Protein AF-0000000082829378 (afdb_homodimer)

Structure (mmCIF, N/CA/C/O backbone):
data_AF-0000000082829378-model_v1
#
loop_
_entity.id
_entity.type
_entity.pdbx_description
1 polymer 'Inner membrane protein YqjF'
#
loop_
_atom_site.group_PDB
_atom_site.id
_atom_site.type_symbol
_atom_site.label_atom_id
_atom_site.label_alt_id
_atom_site.label_comp_id
_atom_site.label_asym_id
_atom_site.label_entity_id
_atom_site.label_seq_id
_atom_site.pdbx_PDB_ins_code
_atom_site.Cartn_x
_atom_site.Cartn_y
_atom_site.Cartn_z
_atom_site.occupancy
_atom_site.B_iso_or_equiv
_atom_site.auth_seq_id
_atom_site.auth_comp_id
_atom_site.auth_asym_id
_atom_site.auth_atom_id
_atom_site.pdbx_PDB_model_num
ATOM 1 N N . MET A 1 1 ? -25.195 16.625 10.386 1 74.85 1 MET A N 1
ATOM 2 C CA . MET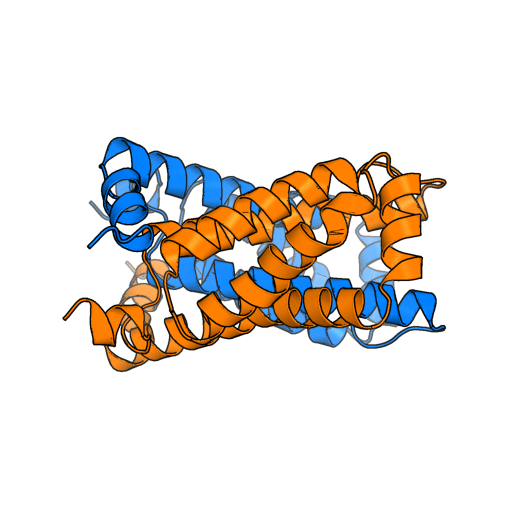 A 1 1 ? -25.472 15.288 9.868 1 74.85 1 MET A CA 1
ATOM 3 C C . MET A 1 1 ? -24.31 14.343 10.152 1 74.85 1 MET A C 1
ATOM 5 O O . MET A 1 1 ? -23.163 14.779 10.266 1 74.85 1 MET A O 1
ATOM 9 N N . PHE A 1 2 ? -24.725 13.056 10.484 1 87.07 2 PHE A N 1
ATOM 10 C CA . PHE A 1 2 ? -23.723 12.034 10.762 1 87.07 2 PHE A CA 1
ATOM 11 C C . PHE A 1 2 ? -22.789 11.854 9.572 1 87.07 2 PHE A C 1
ATOM 13 O O . PHE A 1 2 ? -23.244 11.675 8.44 1 87.07 2 PHE A O 1
ATOM 20 N N . ASN A 1 3 ? -21.462 12.124 9.822 1 93.06 3 ASN A N 1
ATOM 21 C CA . ASN A 1 3 ? -20.439 11.972 8.794 1 93.06 3 ASN A CA 1
ATOM 22 C C . ASN A 1 3 ? -19.33 11.024 9.243 1 93.06 3 ASN A C 1
ATOM 24 O O . ASN A 1 3 ? -18.461 11.406 10.029 1 93.06 3 ASN A O 1
ATOM 28 N N . PRO A 1 4 ? -19.336 9.747 8.741 1 95.36 4 PRO A N 1
ATOM 29 C CA . PRO A 1 4 ? -18.369 8.758 9.224 1 95.36 4 PRO A CA 1
ATOM 30 C C . PRO A 1 4 ? -16.921 9.181 8.981 1 95.36 4 PRO A C 1
ATOM 32 O O . PRO A 1 4 ? -16.031 8.822 9.756 1 95.36 4 PRO A O 1
ATOM 35 N N . ASN A 1 5 ? -16.732 9.898 7.978 1 96.9 5 ASN A N 1
ATOM 36 C CA . ASN A 1 5 ? -15.388 10.393 7.701 1 96.9 5 ASN A CA 1
ATOM 37 C C . ASN A 1 5 ? -14.87 11.272 8.836 1 96.9 5 ASN A C 1
ATOM 39 O O . ASN A 1 5 ? -13.699 11.183 9.21 1 96.9 5 ASN A O 1
ATOM 43 N N . VAL A 1 6 ? -15.673 12.072 9.388 1 95.83 6 VAL A N 1
ATOM 44 C CA . VAL A 1 6 ? -15.323 12.975 10.48 1 95.83 6 VAL A CA 1
ATOM 45 C C . VAL A 1 6 ? -15.139 12.178 11.769 1 95.83 6 VAL A C 1
ATOM 47 O O . VAL A 1 6 ? -14.255 12.484 12.574 1 95.83 6 VAL A O 1
ATOM 50 N N . VAL A 1 7 ? -15.976 11.18 11.992 1 97.22 7 VAL A N 1
ATOM 51 C CA . VAL A 1 7 ? -15.839 10.32 13.163 1 97.22 7 VAL A CA 1
ATOM 52 C C . VAL A 1 7 ? -14.459 9.667 13.166 1 97.22 7 VAL A C 1
ATOM 54 O O . VAL A 1 7 ? -13.75 9.705 14.175 1 97.22 7 VAL A O 1
ATOM 57 N N . VAL A 1 8 ? -14.066 9.14 12.03 1 98.33 8 VAL A N 1
ATOM 58 C CA . VAL A 1 8 ? -12.763 8.492 11.922 1 98.33 8 VAL A CA 1
ATOM 59 C C . VAL A 1 8 ? -11.655 9.521 12.138 1 98.33 8 VAL A C 1
ATOM 61 O O . VAL A 1 8 ? -10.7 9.269 12.877 1 98.33 8 VAL A O 1
ATOM 64 N N . LYS A 1 9 ? -11.786 10.633 11.551 1 97.52 9 LYS A N 1
ATOM 65 C CA . LYS A 1 9 ? -10.799 11.698 11.706 1 97.52 9 LYS A CA 1
ATOM 66 C C . LYS A 1 9 ? -10.581 12.034 13.179 1 97.52 9 LYS A C 1
ATOM 68 O O . LYS A 1 9 ? -9.442 12.08 13.649 1 97.52 9 LYS A O 1
ATOM 73 N N . ASN A 1 10 ? -11.658 12.197 13.952 1 97.69 10 ASN A N 1
ATOM 74 C CA . ASN A 1 10 ? -11.592 12.599 15.353 1 97.69 10 ASN A CA 1
ATOM 75 C C . ASN A 1 10 ? -10.902 11.54 16.209 1 97.69 10 ASN A C 1
ATOM 77 O O . ASN A 1 10 ? -10.223 11.869 17.183 1 97.69 10 ASN A O 1
ATOM 81 N N . ILE A 1 11 ? -11.037 10.341 15.797 1 98.42 11 ILE A N 1
ATOM 82 C CA . ILE A 1 11 ? -10.441 9.244 16.553 1 98.42 11 ILE A CA 1
ATOM 83 C C . ILE A 1 11 ? -8.951 9.147 16.233 1 98.42 11 ILE A C 1
ATOM 85 O O . ILE A 1 11 ? -8.118 9.081 17.141 1 98.42 11 ILE A O 1
ATOM 89 N N . VAL A 1 12 ? -8.564 9.269 14.976 1 98.42 12 VAL A N 1
ATOM 90 C CA . VAL A 1 12 ? -7.224 8.853 14.575 1 98.42 12 VAL A CA 1
ATOM 91 C C . VAL A 1 12 ? -6.255 10.024 14.715 1 98.42 12 VAL A C 1
ATOM 93 O O . VAL A 1 12 ? -5.036 9.835 14.7 1 98.42 12 VAL A O 1
ATOM 96 N N . THR A 1 13 ? -6.755 11.158 14.868 1 96.53 13 THR A N 1
ATOM 97 C CA . THR A 1 13 ? -5.853 12.301 14.946 1 96.53 13 THR A CA 1
ATOM 98 C C . THR A 1 13 ? -5.521 12.63 16.399 1 96.53 13 THR A C 1
ATOM 100 O O . THR A 1 13 ? -4.78 13.577 16.673 1 96.53 13 THR A O 1
ATOM 103 N N . GLN A 1 14 ? -6.096 11.796 17.376 1 97.61 14 GLN A N 1
ATOM 104 C CA . GLN A 1 14 ? -5.621 11.918 18.75 1 97.61 14 GLN A CA 1
ATOM 105 C C . GLN A 1 14 ? -4.141 11.561 18.854 1 97.61 14 GLN A C 1
ATOM 107 O O . GLN A 1 14 ? -3.673 10.632 18.192 1 97.61 14 GLN A O 1
ATOM 112 N N . PRO A 1 15 ? -3.294 12.3 19.606 1 93.11 15 PRO A N 1
ATOM 113 C CA . PRO A 1 15 ? -1.846 12.084 19.653 1 93.11 15 PRO A CA 1
ATOM 114 C C . PRO A 1 15 ? -1.474 10.621 19.884 1 93.11 15 PRO A C 1
ATOM 116 O O . PRO A 1 15 ? -0.654 10.066 19.149 1 93.11 15 PRO A O 1
ATOM 119 N N . GLY A 1 16 ? -1.89 9.958 20.752 1 96.87 16 GLY A N 1
ATOM 120 C CA . GLY A 1 16 ? -1.605 8.552 20.993 1 96.87 16 GLY A CA 1
ATOM 121 C C . GLY A 1 16 ? -2.031 7.652 19.849 1 96.87 16 GLY A C 1
ATOM 122 O O . GLY A 1 16 ? -1.273 6.775 19.427 1 96.87 16 GLY A O 1
ATOM 123 N N . ALA A 1 17 ? -3.152 7.93 19.314 1 98.28 17 ALA A N 1
ATOM 124 C CA . ALA A 1 17 ? -3.68 7.114 18.223 1 98.28 17 ALA A CA 1
ATOM 125 C C . ALA A 1 17 ? -2.915 7.369 16.928 1 98.28 17 ALA A C 1
ATOM 127 O O . ALA A 1 17 ? -2.559 6.429 16.214 1 98.28 17 ALA A O 1
ATOM 128 N N . ASP A 1 18 ? -2.666 8.616 16.65 1 98.23 18 ASP A N 1
ATOM 129 C CA . ASP A 1 18 ? -1.96 8.961 15.42 1 98.23 18 ASP A CA 1
ATOM 130 C C . ASP A 1 18 ? -0.555 8.364 15.407 1 98.23 18 ASP A C 1
ATOM 132 O O . ASP A 1 18 ? -0.122 7.802 14.399 1 98.23 18 ASP A O 1
ATOM 136 N N . SER A 1 19 ? 0.118 8.419 16.568 1 98.36 19 SER A N 1
ATOM 137 C CA . SER A 1 19 ? 1.469 7.877 16.674 1 98.36 19 SER A CA 1
ATOM 138 C C . SER A 1 19 ? 1.468 6.359 16.527 1 98.36 19 SER A C 1
ATOM 140 O O . SER A 1 19 ? 2.329 5.796 15.847 1 98.36 19 SER A O 1
ATOM 142 N N . PHE A 1 20 ? 0.555 5.781 17.132 1 98.64 20 PHE A N 1
ATOM 143 C CA . PHE A 1 20 ? 0.457 4.326 17.094 1 98.64 20 PHE A CA 1
ATOM 144 C C . PHE A 1 20 ? 0.101 3.844 15.693 1 98.64 20 PHE A C 1
ATOM 146 O O . PHE A 1 20 ? 0.698 2.89 15.189 1 98.64 20 PHE A O 1
ATOM 153 N N . ILE A 1 21 ? -0.872 4.486 15.046 1 98.76 21 ILE A N 1
ATOM 154 C CA . ILE A 1 21 ? -1.321 4.088 13.716 1 98.76 21 ILE A CA 1
ATOM 155 C C . ILE A 1 21 ? -0.189 4.285 12.709 1 98.76 21 ILE A C 1
ATOM 157 O O . ILE A 1 21 ? 0.034 3.437 11.843 1 98.76 21 ILE A O 1
ATOM 161 N N . SER A 1 22 ? 0.501 5.391 12.831 1 98.67 22 SER A N 1
ATOM 162 C CA . SER A 1 22 ? 1.63 5.636 11.939 1 98.67 22 SER A CA 1
ATOM 163 C C . SER A 1 22 ? 2.68 4.538 12.061 1 98.67 22 SER A C 1
ATOM 165 O O . SER A 1 22 ? 3.217 4.07 11.055 1 98.67 22 SER A O 1
ATOM 167 N N . LEU A 1 23 ? 2.964 4.074 13.268 1 98.81 23 LEU A N 1
ATOM 168 C CA . LEU A 1 23 ? 3.942 3.016 13.499 1 98.81 23 LEU A CA 1
ATOM 169 C C . LEU A 1 23 ? 3.461 1.694 12.911 1 98.81 23 LEU A C 1
ATOM 171 O O . LEU A 1 23 ? 4.214 1.009 12.214 1 98.81 23 LEU A O 1
ATOM 175 N N . VAL A 1 24 ? 2.247 1.378 13.179 1 98.89 24 VAL A N 1
ATOM 176 C CA . VAL A 1 24 ? 1.685 0.125 12.687 1 98.89 24 VAL A CA 1
ATOM 177 C C . VAL A 1 24 ? 1.692 0.119 11.16 1 98.89 24 VAL A C 1
ATOM 179 O O . VAL A 1 24 ? 2.045 -0.886 10.538 1 98.89 24 VAL A O 1
ATOM 182 N N . ALA A 1 25 ? 1.294 1.245 10.569 1 98.91 25 ALA A N 1
ATOM 183 C CA . ALA A 1 25 ? 1.268 1.36 9.113 1 98.91 25 ALA A CA 1
ATOM 184 C C . ALA A 1 25 ? 2.654 1.121 8.519 1 98.91 25 ALA A C 1
ATOM 186 O O . ALA A 1 25 ? 2.8 0.374 7.55 1 98.91 25 ALA A O 1
ATOM 187 N N . ARG A 1 26 ? 3.656 1.668 9.1 1 98.92 26 ARG A N 1
ATOM 188 C CA . ARG A 1 26 ? 5.019 1.493 8.609 1 98.92 26 ARG A CA 1
ATOM 189 C C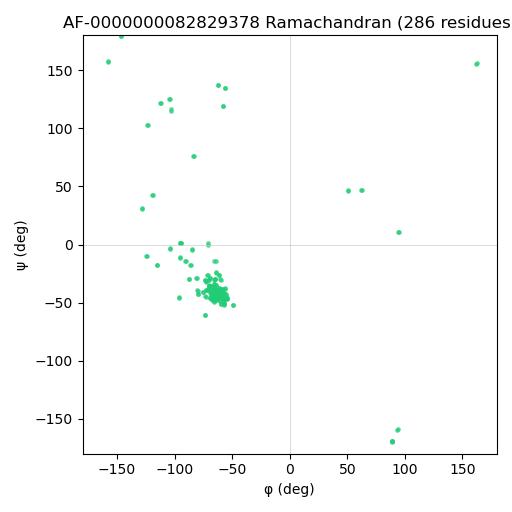 . ARG A 1 26 ? 5.473 0.045 8.756 1 98.92 26 ARG A C 1
ATOM 191 O O . ARG A 1 26 ? 6.154 -0.49 7.879 1 98.92 26 ARG A O 1
ATOM 198 N N . LEU A 1 27 ? 5.121 -0.577 9.855 1 98.92 27 LEU A N 1
ATOM 199 C CA . LEU A 1 27 ? 5.493 -1.968 10.09 1 98.92 27 LEU A CA 1
ATOM 200 C C . LEU A 1 27 ? 4.877 -2.881 9.035 1 98.92 27 LEU A C 1
ATOM 202 O O . LEU A 1 27 ? 5.542 -3.786 8.527 1 98.92 27 LEU A O 1
ATOM 206 N N . LEU A 1 28 ? 3.645 -2.622 8.771 1 98.94 28 LEU A N 1
ATOM 207 C CA . LEU A 1 28 ? 2.942 -3.428 7.779 1 98.94 28 LEU A CA 1
ATOM 208 C C . LEU A 1 28 ? 3.593 -3.291 6.406 1 98.94 28 LEU A C 1
ATOM 210 O O . LEU A 1 28 ? 3.719 -4.274 5.673 1 98.94 28 LEU A O 1
ATOM 214 N N . ILE A 1 29 ? 4.029 -2.089 6.056 1 98.96 29 ILE A N 1
ATOM 215 C CA . ILE A 1 29 ? 4.653 -1.855 4.758 1 98.96 29 ILE A CA 1
ATOM 216 C C . ILE A 1 29 ? 6.072 -2.42 4.759 1 98.96 29 ILE A C 1
ATOM 218 O O . ILE A 1 29 ? 6.492 -3.059 3.792 1 98.96 29 ILE A O 1
ATOM 222 N N . ALA A 1 30 ? 6.806 -2.248 5.817 1 98.97 30 ALA A N 1
ATOM 223 C CA . ALA A 1 30 ? 8.215 -2.626 5.875 1 98.97 30 ALA A CA 1
ATOM 224 C C . ALA A 1 30 ? 8.383 -4.138 5.75 1 98.97 30 ALA A C 1
ATOM 226 O O . ALA A 1 30 ? 9.39 -4.616 5.222 1 98.97 30 ALA A O 1
ATOM 227 N N . TYR A 1 31 ? 7.425 -4.856 6.197 1 98.93 31 TYR A N 1
ATOM 228 C CA . TYR A 1 31 ? 7.533 -6.305 6.324 1 98.93 31 TYR A CA 1
ATOM 229 C C . TYR A 1 31 ? 7.875 -6.946 4.985 1 98.93 31 TYR A C 1
ATOM 231 O O . TYR A 1 31 ? 8.82 -7.732 4.889 1 98.93 31 TYR A O 1
ATOM 239 N N . ILE A 1 32 ? 7.229 -6.57 3.973 1 98.89 32 ILE A N 1
ATOM 240 C CA . ILE A 1 32 ? 7.44 -7.234 2.691 1 98.89 32 ILE A CA 1
ATOM 241 C C . ILE A 1 32 ? 8.831 -6.898 2.159 1 98.89 32 ILE A C 1
ATOM 243 O O . ILE A 1 32 ? 9.491 -7.744 1.552 1 98.89 32 ILE A O 1
ATOM 247 N N . PHE A 1 33 ? 9.254 -5.709 2.343 1 98.95 33 PHE A N 1
ATOM 248 C CA . PHE A 1 33 ? 10.541 -5.306 1.79 1 98.95 33 PHE A CA 1
ATOM 249 C C . PHE A 1 33 ? 11.686 -5.986 2.532 1 98.95 33 PHE A C 1
ATOM 251 O O . PHE A 1 33 ? 12.677 -6.39 1.919 1 98.95 33 PHE A O 1
ATOM 258 N N . LEU A 1 34 ? 11.526 -6.118 3.847 1 98.93 34 LEU A N 1
ATOM 259 C CA . LEU A 1 34 ? 12.536 -6.824 4.628 1 98.93 34 LEU A CA 1
ATOM 260 C C . LEU A 1 34 ? 12.59 -8.298 4.242 1 98.93 34 LEU A C 1
ATOM 262 O O . LEU A 1 34 ? 13.674 -8.858 4.061 1 98.93 34 LEU A O 1
ATOM 266 N N . ALA A 1 35 ? 11.444 -8.929 4.129 1 98.75 35 ALA A N 1
ATOM 267 C CA . ALA A 1 35 ? 11.38 -10.336 3.744 1 98.75 35 ALA A CA 1
ATOM 268 C C . ALA A 1 35 ? 11.946 -10.548 2.342 1 98.75 35 ALA A C 1
ATOM 270 O O . ALA A 1 35 ? 12.709 -11.489 2.11 1 98.75 35 ALA A O 1
ATOM 271 N N . ALA A 1 36 ? 11.566 -9.68 1.417 1 98.56 36 ALA A N 1
ATOM 272 C CA . ALA A 1 36 ? 12.041 -9.785 0.04 1 98.56 36 ALA A CA 1
ATOM 273 C C . ALA A 1 36 ? 13.552 -9.582 -0.036 1 98.56 36 ALA A C 1
ATOM 275 O O . ALA A 1 36 ? 14.251 -10.327 -0.726 1 98.56 36 ALA A O 1
ATOM 276 N N . GLY A 1 37 ? 14.018 -8.536 0.631 1 98.66 37 GLY A N 1
ATOM 277 C CA . GLY A 1 37 ? 15.454 -8.31 0.654 1 98.66 37 GLY A CA 1
ATOM 278 C C . GLY A 1 37 ? 16.231 -9.472 1.243 1 98.66 37 GLY A C 1
ATOM 279 O O . GLY A 1 37 ? 17.254 -9.884 0.692 1 98.66 37 GLY A O 1
ATOM 280 N N . TRP A 1 38 ? 15.762 -10.002 2.367 1 98.59 38 TRP A N 1
ATOM 281 C CA . TRP A 1 38 ? 16.413 -11.148 2.993 1 98.59 38 TRP A CA 1
ATOM 282 C C . TRP A 1 38 ? 16.38 -12.363 2.072 1 98.59 38 TRP A C 1
ATOM 284 O O . TRP A 1 38 ? 17.368 -13.092 1.961 1 98.59 38 TRP A O 1
ATOM 294 N N . GLY A 1 39 ? 15.275 -12.622 1.424 1 98.1 39 GLY A N 1
ATOM 295 C CA . GLY A 1 39 ? 15.161 -13.713 0.469 1 98.1 39 GLY A CA 1
ATOM 296 C C . GLY A 1 39 ? 16.151 -13.608 -0.677 1 98.1 39 GLY A C 1
ATOM 297 O O . GLY A 1 39 ? 16.691 -14.619 -1.132 1 98.1 39 GLY A O 1
ATOM 298 N N . LYS A 1 40 ? 16.365 -12.398 -1.12 1 98.51 40 LYS A N 1
ATOM 299 C CA . LYS A 1 40 ? 17.302 -12.207 -2.224 1 98.51 40 LYS A CA 1
ATOM 300 C C . LYS A 1 40 ? 18.742 -12.416 -1.765 1 98.51 40 LYS A C 1
ATOM 302 O O . LYS A 1 40 ? 19.589 -12.858 -2.543 1 98.51 40 LYS A O 1
ATOM 307 N N . ILE A 1 41 ? 18.985 -12.06 -0.479 1 98.51 41 ILE A N 1
ATOM 308 C CA . ILE A 1 41 ? 20.311 -12.302 0.08 1 98.51 41 ILE A CA 1
ATOM 309 C C . ILE A 1 41 ? 20.567 -13.805 0.17 1 98.51 41 ILE A C 1
ATOM 311 O O . ILE A 1 41 ? 21.622 -14.287 -0.247 1 98.51 41 ILE A O 1
ATOM 315 N N . THR A 1 42 ? 19.608 -14.593 0.582 1 98.34 42 THR A N 1
ATOM 316 C CA . THR A 1 42 ? 19.795 -16.022 0.812 1 98.34 42 THR A CA 1
ATOM 317 C C . THR A 1 42 ? 19.585 -16.809 -0.478 1 98.34 42 THR A C 1
ATOM 319 O O . THR A 1 42 ? 19.975 -17.975 -0.571 1 98.34 42 THR A O 1
ATOM 322 N N . GLY A 1 43 ? 18.98 -16.273 -1.443 1 98.27 43 GLY A N 1
ATOM 323 C CA . GLY A 1 43 ? 18.782 -16.873 -2.753 1 98.27 43 GLY A CA 1
ATOM 324 C C . GLY A 1 43 ? 19.41 -16.072 -3.877 1 98.27 43 GLY A C 1
ATOM 325 O O . GLY A 1 43 ? 18.805 -15.899 -4.938 1 98.27 43 GLY A O 1
ATOM 326 N N . TYR A 1 44 ? 20.561 -15.622 -3.643 1 98.51 44 TYR A N 1
ATOM 327 C CA . TYR A 1 44 ? 21.222 -14.615 -4.466 1 98.51 44 TYR A CA 1
ATOM 328 C C . TYR A 1 44 ? 21.335 -15.083 -5.913 1 98.51 44 TYR A C 1
ATOM 330 O O . TYR A 1 44 ? 20.886 -14.393 -6.831 1 98.51 44 TYR A O 1
ATOM 338 N N . ALA A 1 45 ? 21.869 -16.291 -6.211 1 98.39 45 ALA A N 1
ATOM 339 C CA . ALA A 1 45 ? 22.131 -16.783 -7.561 1 98.39 45 ALA A CA 1
ATOM 340 C C . ALA A 1 45 ? 20.829 -17 -8.328 1 98.39 45 ALA A C 1
ATOM 342 O O . ALA A 1 45 ? 20.723 -16.629 -9.499 1 98.39 45 ALA A O 1
ATOM 343 N N . ALA A 1 46 ? 19.908 -17.628 -7.662 1 97.81 46 ALA A N 1
ATOM 344 C CA . ALA A 1 46 ? 18.61 -17.862 -8.289 1 97.81 46 ALA A CA 1
ATOM 345 C C . ALA A 1 46 ? 17.927 -16.544 -8.645 1 97.81 46 ALA A C 1
ATOM 347 O O . ALA A 1 46 ? 17.315 -16.422 -9.708 1 97.81 46 ALA A O 1
ATOM 348 N N . THR A 1 47 ? 18.047 -15.591 -7.732 1 97.98 47 THR A N 1
ATOM 349 C CA . THR A 1 47 ? 17.433 -14.291 -7.975 1 97.98 47 THR A CA 1
ATOM 350 C C . THR A 1 47 ? 18.106 -13.585 -9.149 1 97.98 47 THR A C 1
ATOM 352 O O . THR A 1 47 ? 17.429 -13.04 -10.023 1 97.98 47 THR A O 1
ATOM 355 N N . ALA A 1 48 ? 19.409 -13.599 -9.187 1 98.35 48 ALA A N 1
ATOM 356 C CA . ALA A 1 48 ? 20.137 -12.989 -10.296 1 98.35 48 ALA A CA 1
ATOM 357 C C . ALA A 1 48 ? 19.734 -13.616 -11.628 1 98.35 48 ALA A C 1
ATOM 359 O O . ALA A 1 48 ? 19.528 -12.909 -12.617 1 98.35 48 ALA A O 1
ATOM 360 N N . GLY A 1 49 ? 19.636 -14.926 -11.649 1 97.81 49 GLY A N 1
ATOM 361 C CA . GLY A 1 49 ? 19.197 -15.62 -12.85 1 97.81 49 GLY A CA 1
ATOM 362 C C . GLY A 1 49 ? 17.799 -15.227 -13.289 1 97.81 49 GLY A C 1
ATOM 363 O O . GLY A 1 49 ? 17.549 -15.032 -14.48 1 97.81 49 GLY A O 1
ATOM 364 N N . TYR A 1 50 ? 16.924 -15.114 -12.319 1 95.45 50 TYR A N 1
ATOM 365 C CA . TYR A 1 50 ? 15.558 -14.7 -12.619 1 95.45 50 TYR A CA 1
ATOM 366 C C . TYR A 1 50 ? 15.53 -13.291 -13.2 1 95.45 50 TYR A C 1
ATOM 368 O O . TYR A 1 50 ? 14.793 -13.02 -14.15 1 95.45 50 TYR A O 1
ATOM 376 N N . MET A 1 51 ? 16.323 -12.351 -12.622 1 97.13 51 MET A N 1
ATOM 377 C CA . MET A 1 51 ? 16.411 -10.989 -13.141 1 97.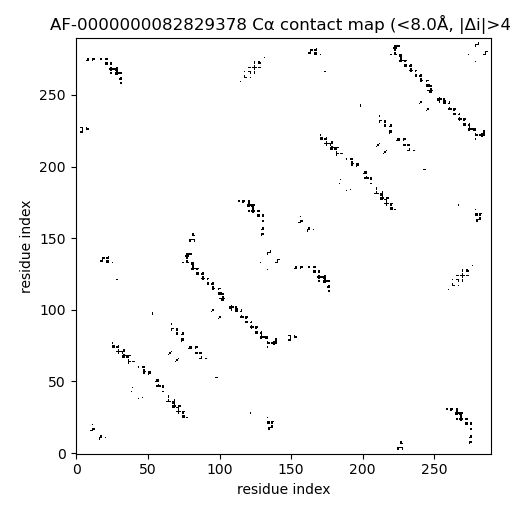13 51 MET A CA 1
ATOM 378 C C . MET A 1 51 ? 16.875 -10.989 -14.593 1 97.13 51 MET A C 1
ATOM 380 O O . MET A 1 51 ? 16.289 -10.309 -15.437 1 97.13 51 MET A O 1
ATOM 384 N N . GLU A 1 52 ? 17.805 -11.725 -14.901 1 97.79 52 GLU A N 1
ATOM 385 C CA . GLU A 1 52 ? 18.329 -11.79 -16.262 1 97.79 52 GLU A CA 1
ATOM 386 C C . GLU A 1 52 ? 17.293 -12.36 -17.226 1 97.79 52 GLU A C 1
ATOM 388 O O . GLU A 1 52 ? 17.155 -11.88 -18.353 1 97.79 52 GLU A O 1
ATOM 393 N N . ALA A 1 53 ? 16.567 -13.366 -16.786 1 94.76 53 ALA A N 1
ATOM 394 C CA . ALA A 1 53 ? 15.51 -13.954 -17.605 1 94.76 53 ALA A CA 1
ATOM 395 C C . ALA A 1 53 ? 14.433 -12.925 -17.932 1 94.76 53 ALA A C 1
ATOM 397 O O . ALA A 1 53 ? 13.749 -13.035 -18.953 1 94.76 53 ALA A O 1
ATOM 398 N N . MET A 1 54 ? 14.297 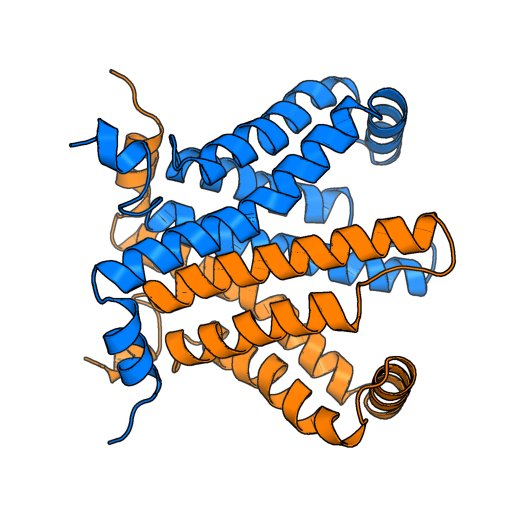-11.942 -17.066 1 93.78 54 MET A N 1
ATOM 399 C CA . MET A 1 54 ? 13.295 -10.9 -17.271 1 93.78 54 MET A CA 1
ATOM 400 C C . MET A 1 54 ? 13.905 -9.687 -17.964 1 93.78 54 MET A C 1
ATOM 402 O O . MET A 1 54 ? 13.267 -8.638 -18.064 1 93.78 54 MET A O 1
ATOM 406 N N . GLY A 1 55 ? 15.207 -9.681 -18.321 1 95.54 55 GLY A N 1
ATOM 407 C CA . GLY A 1 55 ? 15.845 -8.607 -19.067 1 95.54 55 GLY A CA 1
ATOM 408 C C . GLY A 1 55 ? 16.524 -7.584 -18.176 1 95.54 55 GLY A C 1
ATOM 409 O O . GLY A 1 55 ? 16.884 -6.497 -18.633 1 95.54 55 GLY A O 1
ATOM 410 N N . VAL A 1 56 ? 16.648 -7.889 -16.924 1 97.19 56 VAL A N 1
ATOM 411 C CA . VAL A 1 56 ? 17.323 -7.007 -15.978 1 97.19 56 VAL A CA 1
ATOM 412 C C . VAL A 1 56 ? 18.704 -7.566 -15.645 1 97.19 56 VAL A C 1
ATOM 414 O O . VAL A 1 56 ? 18.832 -8.728 -15.252 1 97.19 56 VAL A O 1
ATOM 417 N N . PRO A 1 57 ? 19.769 -6.78 -15.825 1 98.34 57 PRO A N 1
ATOM 418 C CA . PRO A 1 57 ? 21.098 -7.305 -15.502 1 98.34 57 PRO A CA 1
ATOM 419 C C . PRO A 1 57 ? 21.205 -7.793 -14.059 1 98.34 57 PRO A C 1
ATOM 421 O O . PRO A 1 57 ? 20.86 -7.06 -13.129 1 98.34 57 PRO A O 1
ATOM 424 N N . GLY A 1 58 ? 21.795 -8.966 -13.884 1 97.76 58 GLY A N 1
ATOM 425 C CA . GLY A 1 58 ? 21.966 -9.537 -12.557 1 97.76 58 GLY A CA 1
ATOM 426 C C . GLY A 1 58 ? 22.873 -8.711 -11.665 1 97.76 58 GLY A C 1
ATOM 427 O O . GLY A 1 58 ? 22.747 -8.747 -10.439 1 97.76 58 GLY A O 1
ATOM 428 N N . GLY A 1 59 ? 23.73 -7.961 -12.253 1 98.2 59 GLY A N 1
ATOM 429 C CA . GLY A 1 59 ? 24.662 -7.117 -11.523 1 98.2 59 GLY A CA 1
ATOM 430 C C . GLY A 1 59 ? 23.978 -6.026 -10.722 1 98.2 59 GLY A C 1
ATOM 431 O O . GLY A 1 59 ? 24.586 -5.428 -9.832 1 98.2 59 GLY A O 1
ATOM 432 N N . LEU A 1 60 ? 22.739 -5.728 -10.92 1 98.47 60 LEU A N 1
ATOM 433 C CA . LEU A 1 60 ? 21.987 -4.706 -10.201 1 98.47 60 LEU A CA 1
ATOM 434 C C . LEU A 1 60 ? 21.431 -5.26 -8.893 1 98.47 60 LEU A C 1
ATOM 436 O O . LEU A 1 60 ? 20.881 -4.512 -8.081 1 98.47 60 LEU A O 1
ATOM 440 N N . LEU A 1 61 ? 21.6 -6.564 -8.621 1 98.7 61 LEU A N 1
ATOM 441 C CA . LEU A 1 61 ? 20.973 -7.235 -7.487 1 98.7 61 LEU A CA 1
ATOM 442 C C . LEU A 1 61 ? 21.423 -6.612 -6.17 1 98.7 61 LEU A C 1
ATOM 444 O O . LEU A 1 61 ? 20.614 -6.427 -5.257 1 98.7 61 LEU A O 1
ATOM 448 N N . PRO A 1 62 ? 22.674 -6.222 -5.989 1 98.76 62 PRO A N 1
ATOM 449 C CA . PRO A 1 62 ? 23.045 -5.567 -4.732 1 98.76 62 PRO A CA 1
ATOM 450 C C . PRO A 1 62 ? 22.281 -4.266 -4.497 1 98.76 62 PRO A C 1
ATOM 452 O O . PRO A 1 62 ? 21.925 -3.952 -3.359 1 98.76 62 PRO A O 1
ATOM 455 N N . LEU A 1 63 ? 22.062 -3.563 -5.53 1 98.71 63 LEU A N 1
ATOM 456 C CA . LEU A 1 63 ? 21.292 -2.33 -5.403 1 98.71 63 LEU A CA 1
ATOM 457 C C . LEU A 1 63 ? 19.84 -2.631 -5.047 1 98.71 63 LEU A C 1
ATOM 459 O O . LEU A 1 63 ? 19.24 -1.933 -4.226 1 98.71 63 LEU A O 1
ATOM 463 N N . VAL A 1 64 ? 19.274 -3.651 -5.671 1 98.8 64 VAL A N 1
ATOM 464 C CA . VAL A 1 64 ? 17.901 -4.056 -5.387 1 98.8 64 VAL A CA 1
ATOM 465 C C . VAL A 1 64 ? 17.772 -4.453 -3.918 1 98.8 64 VAL A C 1
ATOM 467 O O . VAL A 1 64 ? 16.837 -4.03 -3.235 1 98.8 64 VAL A O 1
ATOM 470 N N . ILE A 1 65 ? 18.743 -5.197 -3.402 1 98.85 65 ILE A N 1
ATOM 471 C CA . ILE A 1 65 ? 18.755 -5.631 -2.009 1 98.85 65 ILE A CA 1
ATOM 472 C C . ILE A 1 65 ? 18.857 -4.415 -1.092 1 98.85 65 ILE A C 1
ATOM 474 O O . ILE A 1 65 ? 18.156 -4.332 -0.08 1 98.85 65 ILE A O 1
ATOM 478 N N . LEU A 1 66 ? 19.682 -3.49 -1.462 1 98.83 66 LEU A N 1
ATOM 479 C CA . LEU A 1 66 ? 19.837 -2.283 -0.659 1 98.83 66 LEU A CA 1
ATOM 480 C C . LEU A 1 66 ? 18.527 -1.505 -0.589 1 98.83 66 LEU A C 1
ATOM 482 O O . LEU A 1 66 ? 18.127 -1.05 0.485 1 98.83 66 LEU A O 1
ATOM 486 N N . VAL A 1 67 ? 17.9 -1.375 -1.691 1 98.82 67 VAL A N 1
ATOM 487 C CA . VAL A 1 67 ? 16.655 -0.617 -1.743 1 98.82 67 VAL A CA 1
ATOM 488 C C . VAL A 1 67 ? 15.587 -1.318 -0.906 1 98.82 67 VAL A C 1
ATOM 490 O O . VAL A 1 67 ? 14.923 -0.686 -0.081 1 98.82 67 VAL A O 1
ATOM 493 N N . GLU A 1 68 ? 15.498 -2.618 -1.103 1 98.86 68 GLU A N 1
ATOM 494 C CA . GLU A 1 68 ? 14.448 -3.35 -0.401 1 98.86 68 GLU A CA 1
ATOM 495 C C . GLU A 1 68 ? 14.776 -3.501 1.081 1 98.86 68 GLU A C 1
ATOM 497 O O . GLU A 1 68 ? 14.046 -3 1.939 1 98.86 68 GLU A O 1
ATOM 502 N N . PHE A 1 69 ? 15.852 -4.145 1.389 1 98.81 69 PHE A N 1
ATOM 503 C CA . PHE A 1 69 ? 16.179 -4.445 2.778 1 98.81 69 PHE A CA 1
ATOM 504 C C . PHE A 1 69 ? 16.54 -3.173 3.536 1 98.81 69 PHE A C 1
ATOM 506 O O . PHE A 1 69 ? 16.052 -2.945 4.645 1 98.81 69 PHE A O 1
ATOM 513 N N . GLY A 1 70 ? 17.384 -2.314 2.938 1 98.8 70 GLY A N 1
ATOM 514 C CA . GLY A 1 70 ? 17.719 -1.035 3.544 1 98.8 70 GLY A CA 1
ATOM 515 C C . GLY A 1 70 ? 16.526 -0.108 3.679 1 98.8 70 GLY A C 1
ATOM 516 O O . GLY A 1 70 ? 16.339 0.524 4.721 1 98.8 70 GLY A O 1
ATOM 517 N N . GLY A 1 71 ? 15.748 -0.008 2.587 1 98.89 71 GLY A N 1
ATOM 518 C CA . GLY A 1 71 ? 14.534 0.79 2.653 1 98.89 71 GLY A CA 1
ATOM 519 C C . GLY A 1 71 ? 13.536 0.274 3.672 1 98.89 71 GLY A C 1
ATOM 520 O O . GLY A 1 71 ? 12.884 1.06 4.364 1 98.89 71 GLY A O 1
ATOM 521 N N . GLY A 1 72 ? 13.414 -1.078 3.744 1 98.91 72 GLY A N 1
ATOM 522 C CA . GLY A 1 72 ? 12.559 -1.67 4.76 1 98.91 72 GLY A CA 1
ATOM 523 C C . GLY A 1 72 ? 12.984 -1.323 6.174 1 98.91 72 GLY A C 1
ATOM 524 O O . GLY A 1 72 ? 12.145 -1.013 7.022 1 98.91 72 GLY A O 1
ATOM 525 N N . LEU A 1 73 ? 14.237 -1.34 6.459 1 98.92 73 LEU A N 1
ATOM 526 C CA . LEU A 1 73 ? 14.758 -0.976 7.772 1 98.92 73 LEU A CA 1
ATOM 527 C C . LEU A 1 73 ? 14.509 0.5 8.066 1 98.92 73 LEU A C 1
ATOM 529 O O . LEU A 1 73 ? 14.168 0.864 9.193 1 98.92 73 LEU A O 1
ATOM 533 N N . ALA A 1 74 ? 14.741 1.297 7.056 1 98.89 74 ALA A N 1
ATOM 534 C CA . ALA A 1 74 ? 14.488 2.726 7.217 1 98.89 74 ALA A CA 1
ATOM 535 C C . ALA A 1 74 ? 13.037 2.986 7.614 1 98.89 74 ALA A C 1
ATOM 537 O O . ALA A 1 74 ? 12.767 3.788 8.511 1 98.89 74 ALA A O 1
ATOM 538 N N . LEU A 1 75 ? 12.118 2.292 6.993 1 98.91 75 LEU A N 1
ATOM 539 C CA . LEU A 1 75 ? 10.707 2.457 7.323 1 98.91 75 LEU A CA 1
ATOM 540 C C . LEU A 1 75 ? 10.407 1.912 8.715 1 98.91 75 LEU A C 1
ATOM 542 O O . LEU A 1 75 ? 9.656 2.524 9.478 1 98.91 75 LEU A O 1
ATOM 546 N N . LEU A 1 76 ? 11.004 0.764 9.011 1 98.82 76 LEU A N 1
ATOM 547 C CA . LEU A 1 76 ? 10.779 0.136 10.308 1 98.82 76 LEU A CA 1
ATOM 548 C C . LEU A 1 76 ? 11.135 1.091 11.443 1 98.82 76 LEU A C 1
ATOM 550 O O . LEU A 1 76 ? 10.369 1.239 12.398 1 98.82 76 LEU A O 1
ATOM 554 N N . PHE A 1 77 ? 12.15 1.847 11.292 1 98.7 77 PHE A N 1
ATOM 555 C CA . PHE A 1 77 ? 12.646 2.685 12.377 1 98.7 77 PHE A CA 1
ATOM 556 C C . PHE A 1 77 ? 12.26 4.143 12.154 1 98.7 77 PHE A C 1
ATOM 558 O O . PHE A 1 77 ? 12.491 4.991 13.019 1 98.7 77 PHE A O 1
ATOM 565 N N . GLY A 1 78 ? 11.659 4.45 11.074 1 98.63 78 GLY A N 1
ATOM 566 C CA . GLY A 1 78 ? 11.327 5.828 10.75 1 98.63 78 GLY A CA 1
ATOM 567 C C . GLY A 1 78 ? 12.548 6.716 10.6 1 98.63 78 GLY A C 1
ATOM 568 O O . GLY A 1 78 ? 12.609 7.8 11.185 1 98.63 78 GLY A O 1
ATOM 569 N N . PHE A 1 79 ? 13.528 6.2 9.836 1 98.39 79 PHE A N 1
ATOM 570 C CA . PHE A 1 79 ? 14.758 6.924 9.535 1 98.39 79 PHE A CA 1
ATOM 571 C C . PHE A 1 79 ? 14.824 7.288 8.057 1 98.39 79 PHE A C 1
ATOM 573 O O . PHE A 1 79 ? 14.827 6.406 7.195 1 98.39 79 PHE A O 1
ATOM 580 N N . GLN A 1 80 ? 14.946 8.632 7.752 1 98.37 80 GLN A N 1
ATOM 581 C CA . GLN A 1 80 ? 14.909 9.077 6.363 1 98.37 80 GLN A CA 1
ATOM 582 C C . GLN A 1 80 ? 13.698 8.504 5.633 1 98.37 80 GLN A C 1
ATOM 584 O O . GLN A 1 80 ? 13.82 8.007 4.512 1 98.37 80 GLN A O 1
ATOM 589 N N . ALA A 1 81 ? 12.598 8.622 6.326 1 98.68 81 ALA A N 1
ATOM 590 C CA . ALA A 1 81 ? 11.423 7.854 5.924 1 98.68 81 ALA A CA 1
ATOM 591 C C . ALA A 1 81 ? 10.835 8.391 4.622 1 98.68 81 ALA A C 1
ATOM 593 O O . ALA A 1 81 ? 10.371 7.621 3.779 1 98.68 81 ALA A O 1
ATOM 594 N N . ARG A 1 82 ? 10.805 9.677 4.43 1 98.77 82 ARG A N 1
ATOM 595 C CA . ARG A 1 82 ? 10.272 10.232 3.19 1 98.77 82 ARG A CA 1
ATOM 596 C C . ARG A 1 82 ? 11.12 9.814 1.993 1 98.77 82 ARG A C 1
ATOM 598 O O . ARG A 1 82 ? 10.585 9.466 0.939 1 98.77 82 ARG A O 1
ATOM 605 N N . PHE A 1 83 ? 12.371 9.827 2.181 1 98.82 83 PHE A N 1
ATOM 606 C CA . PHE A 1 83 ? 13.299 9.438 1.126 1 98.82 83 PHE A CA 1
ATOM 607 C C . PHE A 1 83 ? 13.174 7.951 0.816 1 98.82 83 PHE A C 1
ATOM 609 O O . PHE A 1 83 ? 13.119 7.558 -0.351 1 98.82 83 PHE A O 1
ATOM 616 N N . ALA A 1 84 ? 13.158 7.146 1.847 1 98.93 84 ALA A N 1
ATOM 617 C CA . ALA A 1 84 ? 12.985 5.706 1.674 1 98.93 84 ALA A CA 1
ATOM 618 C C . ALA A 1 84 ? 11.659 5.392 0.987 1 98.93 84 ALA A C 1
ATOM 620 O O . ALA A 1 84 ? 11.598 4.532 0.105 1 98.93 84 ALA A O 1
ATOM 621 N N . ALA A 1 85 ? 10.632 6.07 1.392 1 98.96 85 ALA A N 1
ATOM 622 C CA . ALA A 1 85 ? 9.316 5.849 0.799 1 98.96 85 ALA A CA 1
ATOM 623 C C . ALA A 1 85 ? 9.312 6.221 -0.681 1 98.96 85 ALA A C 1
ATOM 625 O O . ALA A 1 85 ? 8.7 5.53 -1.499 1 98.96 85 ALA A O 1
ATOM 626 N N . PHE A 1 86 ? 9.968 7.274 -1.011 1 98.92 86 PHE A N 1
ATOM 627 C CA . PHE A 1 86 ? 10.107 7.666 -2.408 1 98.92 86 PHE A CA 1
ATOM 628 C C . PHE A 1 86 ? 10.795 6.57 -3.213 1 98.92 86 PHE A C 1
ATOM 630 O O . PHE A 1 86 ? 10.28 6.133 -4.244 1 98.92 86 PHE A O 1
ATOM 637 N N . GLY A 1 87 ? 11.908 6.117 -2.746 1 98.87 87 GLY A N 1
ATOM 638 C CA . GLY A 1 87 ? 12.663 5.078 -3.428 1 98.87 87 GLY A CA 1
ATOM 639 C C . GLY A 1 87 ? 11.899 3.774 -3.559 1 98.87 87 GLY A C 1
ATOM 640 O O . GLY A 1 87 ? 11.857 3.179 -4.638 1 98.87 87 GLY A O 1
ATOM 641 N N . LEU A 1 88 ? 11.267 3.359 -2.504 1 98.96 88 LEU A N 1
ATOM 642 C CA . LEU A 1 88 ? 10.52 2.106 -2.502 1 98.96 88 LEU A CA 1
ATOM 643 C C . LEU A 1 88 ? 9.269 2.218 -3.366 1 98.96 88 LEU A C 1
ATOM 645 O O . LEU A 1 88 ? 8.855 1.242 -3.997 1 98.96 88 LEU A O 1
ATOM 649 N N . GLY A 1 89 ? 8.644 3.426 -3.356 1 98.95 89 GLY A N 1
ATOM 650 C CA . GLY A 1 89 ? 7.508 3.635 -4.24 1 98.95 89 GLY A CA 1
ATOM 651 C C . GLY A 1 89 ? 7.857 3.48 -5.708 1 98.95 89 GLY A C 1
ATOM 652 O O . GLY A 1 89 ? 7.18 2.755 -6.439 1 98.95 89 GLY A O 1
ATOM 653 N N . ILE A 1 90 ? 8.92 4.123 -6.114 1 98.89 90 ILE A N 1
ATOM 654 C CA . ILE A 1 90 ? 9.382 4.023 -7.494 1 98.89 90 ILE A CA 1
ATOM 655 C C . ILE A 1 90 ? 9.777 2.581 -7.803 1 98.89 90 ILE A C 1
ATOM 657 O O . ILE A 1 90 ? 9.466 2.062 -8.877 1 98.89 90 ILE A O 1
ATOM 661 N N . PHE A 1 91 ? 10.434 1.984 -6.896 1 98.84 91 PHE A N 1
ATOM 662 C CA . PHE A 1 91 ? 10.823 0.586 -7.041 1 98.84 91 PHE A CA 1
ATOM 663 C C . PHE A 1 91 ? 9.601 -0.294 -7.275 1 98.84 91 PHE A C 1
ATOM 665 O O . PHE A 1 91 ? 9.615 -1.165 -8.147 1 98.84 91 PHE A O 1
ATOM 672 N N . SER A 1 92 ? 8.562 -0.095 -6.481 1 98.86 92 SER A N 1
ATOM 673 C CA . SER A 1 92 ? 7.342 -0.886 -6.606 1 98.86 92 SER A CA 1
ATOM 674 C C . SER A 1 92 ? 6.696 -0.693 -7.973 1 98.86 92 SER A C 1
ATOM 676 O O . SER A 1 92 ? 6.214 -1.652 -8.579 1 98.86 92 SER A O 1
ATOM 678 N N . ILE A 1 93 ? 6.705 0.506 -8.486 1 98.82 93 ILE A N 1
ATOM 679 C CA . ILE A 1 93 ? 6.153 0.774 -9.81 1 98.82 93 ILE A CA 1
ATOM 680 C C . ILE A 1 93 ? 7.01 0.089 -10.873 1 98.82 93 ILE A C 1
ATOM 682 O O . ILE A 1 93 ? 6.484 -0.579 -11.767 1 98.82 93 ILE A O 1
ATOM 686 N N . LEU A 1 94 ? 8.303 0.244 -10.77 1 98.04 94 LEU A N 1
ATOM 687 C CA . LEU A 1 94 ? 9.207 -0.354 -11.747 1 98.04 94 LEU A CA 1
ATOM 688 C C . LEU A 1 94 ? 9.064 -1.872 -11.762 1 98.04 94 LEU A C 1
ATOM 690 O O . LEU A 1 94 ? 9.015 -2.484 -12.832 1 98.04 94 LEU A O 1
ATOM 694 N N . THR A 1 95 ? 9.01 -2.476 -10.585 1 97.49 95 THR A N 1
ATOM 695 C CA . THR A 1 95 ? 8.939 -3.932 -10.527 1 97.49 95 THR A CA 1
ATOM 696 C C . THR A 1 95 ? 7.586 -4.427 -11.03 1 97.49 95 THR A C 1
ATOM 698 O O . THR A 1 95 ? 7.486 -5.526 -11.579 1 97.49 95 THR A O 1
ATOM 701 N N . ALA A 1 96 ? 6.511 -3.613 -10.875 1 97.98 96 ALA A N 1
ATOM 702 C CA . ALA A 1 96 ? 5.222 -3.954 -11.471 1 97.98 96 ALA A CA 1
ATOM 703 C C . ALA A 1 96 ? 5.346 -4.129 -12.982 1 97.98 96 ALA A C 1
ATOM 705 O O . ALA A 1 96 ? 4.911 -5.143 -13.534 1 97.98 96 ALA A O 1
ATOM 706 N N . PHE A 1 97 ? 6.003 -3.268 -13.653 1 96.75 97 PHE A N 1
ATOM 707 C CA . PHE A 1 97 ? 6.073 -3.261 -15.11 1 96.75 97 PHE A CA 1
ATOM 708 C C . PHE A 1 97 ? 7.111 -4.26 -15.606 1 96.75 97 PHE A C 1
ATOM 710 O O . PHE A 1 97 ? 6.955 -4.841 -16.682 1 96.75 97 PHE A O 1
ATOM 717 N N . LEU A 1 98 ? 8.123 -4.513 -14.835 1 95.17 98 LEU A N 1
ATOM 718 C CA . LEU A 1 98 ? 9.221 -5.349 -15.308 1 95.17 98 LEU A CA 1
ATOM 719 C C . LEU A 1 98 ? 8.932 -6.824 -15.05 1 95.17 98 LEU A C 1
ATOM 721 O O . LEU A 1 98 ? 9.358 -7.688 -15.82 1 95.17 98 LEU A O 1
ATOM 725 N N . PHE A 1 99 ? 8.165 -7.121 -13.987 1 94.17 99 PHE A N 1
ATOM 726 C CA . PHE A 1 99 ? 8.125 -8.52 -13.577 1 94.17 99 PHE A CA 1
ATOM 727 C C . PHE A 1 99 ? 6.69 -9.031 -13.536 1 94.17 99 PHE A C 1
ATOM 729 O O . PHE A 1 99 ? 6.457 -10.23 -13.364 1 94.17 99 PHE A O 1
ATOM 736 N N . HIS A 1 100 ? 5.748 -8.143 -13.662 1 93.53 100 HIS A N 1
ATOM 737 C CA . HIS A 1 100 ? 4.38 -8.61 -13.469 1 93.53 100 HIS A CA 1
ATOM 738 C C . HIS A 1 100 ? 3.491 -8.21 -14.642 1 93.53 100 HIS A C 1
ATOM 740 O O . HIS A 1 100 ? 2.309 -7.913 -14.457 1 93.53 100 HIS A O 1
ATOM 746 N N . GLN A 1 101 ? 4.207 -8.16 -15.783 1 86.32 101 GLN A N 1
ATOM 747 C CA . GLN A 1 101 ? 3.442 -7.923 -17.002 1 86.32 101 GLN A CA 1
ATOM 748 C C . GLN A 1 101 ? 3.254 -9.214 -17.794 1 86.32 101 GLN A C 1
ATOM 750 O O . GLN A 1 101 ? 4.167 -10.039 -17.872 1 86.32 101 GLN A O 1
ATOM 755 N N . GLY A 1 102 ? 2.047 -9.661 -17.95 1 84.05 102 GLY A N 1
ATOM 756 C CA . GLY A 1 102 ? 1.811 -10.778 -18.851 1 84.05 102 GLY A CA 1
ATOM 757 C C . GLY A 1 102 ? 1.835 -12.124 -18.15 1 84.05 102 GLY A C 1
ATOM 758 O O . GLY A 1 102 ? 1.566 -12.21 -16.95 1 84.05 102 GLY A O 1
ATOM 759 N N . GLY A 1 103 ? 2.068 -13.402 -18.935 1 86.2 103 GLY A N 1
ATOM 760 C CA . GLY A 1 103 ? 2.08 -14.774 -18.454 1 86.2 103 GLY A CA 1
ATOM 761 C C . GLY A 1 103 ? 1.924 -15.796 -19.564 1 86.2 103 GLY A C 1
ATOM 762 O O . GLY A 1 103 ? 1.422 -15.477 -20.644 1 86.2 103 GLY A O 1
ATOM 763 N N . ALA A 1 104 ? 2.405 -16.949 -19.263 1 89.22 104 ALA A N 1
ATOM 764 C CA . ALA A 1 104 ? 2.458 -18.01 -20.265 1 89.22 104 ALA A CA 1
ATOM 765 C C . ALA A 1 104 ? 1.063 -18.548 -20.569 1 89.22 104 ALA A C 1
ATOM 767 O O . ALA A 1 104 ? 0.83 -19.12 -21.636 1 89.22 104 ALA A O 1
ATOM 768 N N . ASP A 1 105 ? 0.181 -18.455 -19.701 1 91.63 105 ASP A N 1
ATOM 769 C CA . ASP A 1 105 ? -1.201 -18.898 -19.854 1 91.63 105 ASP A CA 1
ATOM 770 C C . ASP A 1 105 ? -2.157 -17.991 -19.082 1 91.63 105 ASP A C 1
ATOM 772 O O . ASP A 1 105 ? -1.734 -17 -18.483 1 91.63 105 ASP A O 1
ATOM 776 N N . ALA A 1 106 ? -3.342 -18.278 -19.161 1 91.58 106 ALA A N 1
ATOM 777 C CA . ALA A 1 106 ? -4.387 -17.425 -18.601 1 91.58 106 ALA A CA 1
ATOM 778 C C . ALA A 1 106 ? -4.253 -17.317 -17.084 1 91.58 106 ALA A C 1
ATOM 780 O O . ALA A 1 106 ? -4.455 -16.244 -16.512 1 91.58 106 ALA A O 1
ATOM 781 N N . ALA A 1 107 ? -3.914 -18.39 -16.444 1 90.4 107 ALA A N 1
ATOM 782 C CA . ALA A 1 107 ? -3.777 -18.398 -14.99 1 90.4 107 ALA A CA 1
ATOM 783 C C . ALA A 1 107 ? -2.593 -17.544 -14.546 1 90.4 107 ALA A C 1
ATOM 785 O O . ALA A 1 107 ? -2.706 -16.76 -13.601 1 90.4 107 ALA A O 1
ATOM 786 N N . ALA A 1 108 ? -1.527 -17.701 -15.229 1 91.69 108 ALA A N 1
ATOM 787 C CA . ALA A 1 108 ? -0.335 -16.91 -14.936 1 91.69 108 ALA A CA 1
ATOM 788 C C . ALA A 1 108 ? -0.578 -15.428 -15.208 1 91.69 108 ALA A C 1
ATOM 790 O O . ALA A 1 108 ? -0.108 -14.568 -14.46 1 91.69 108 ALA A O 1
ATOM 791 N N . GLN A 1 109 ? -1.319 -15.141 -16.248 1 93.94 109 GLN A N 1
ATOM 792 C CA . GLN A 1 109 ? -1.647 -13.758 -16.577 1 93.94 109 GLN A CA 1
ATOM 793 C C . GLN A 1 109 ? -2.508 -13.122 -15.49 1 93.94 109 GLN A C 1
ATOM 795 O O . GLN A 1 109 ? -2.287 -11.969 -15.111 1 93.94 109 GLN A O 1
ATOM 800 N N . TYR A 1 110 ? -3.405 -13.855 -15.016 1 93.61 110 TYR A N 1
ATOM 801 C CA . TYR A 1 110 ? -4.291 -13.364 -13.967 1 93.61 110 TYR A CA 1
ATOM 802 C C . TYR A 1 110 ? -3.518 -13.094 -12.682 1 93.61 110 TYR A C 1
ATOM 804 O O . TYR A 1 110 ? -3.635 -12.015 -12.096 1 93.61 110 TYR A O 1
ATOM 812 N N . ASN A 1 111 ? -2.74 -14.048 -12.291 1 94.96 111 ASN A N 1
ATOM 813 C CA . ASN A 1 111 ? -1.946 -13.915 -11.075 1 94.96 111 ASN A CA 1
ATOM 814 C C . ASN A 1 111 ? -0.974 -12.742 -11.165 1 94.96 111 ASN A C 1
ATOM 816 O O . ASN A 1 111 ? -0.86 -11.95 -10.228 1 94.96 111 ASN A O 1
ATOM 820 N N . ASN A 1 112 ? -0.315 -12.613 -12.288 1 96.02 112 ASN A N 1
ATOM 821 C CA . ASN A 1 112 ? 0.613 -11.505 -12.492 1 96.02 112 ASN A CA 1
ATOM 822 C C . ASN A 1 112 ? -0.111 -10.163 -12.51 1 96.02 112 ASN A C 1
ATOM 824 O O . ASN A 1 112 ? 0.426 -9.156 -12.044 1 96.02 112 ASN A O 1
ATOM 828 N N . GLY A 1 113 ? -1.28 -10.171 -13.065 1 97.09 113 GLY A N 1
ATOM 829 C CA . GLY A 1 113 ? -2.077 -8.954 -13.039 1 97.09 113 GLY A CA 1
ATOM 830 C C . GLY A 1 113 ? -2.392 -8.478 -11.634 1 97.09 113 GLY A C 1
ATOM 831 O O . GLY A 1 113 ? -2.352 -7.277 -11.356 1 97.09 113 GLY A O 1
ATOM 832 N N . ILE A 1 114 ? -2.656 -9.375 -10.756 1 97.41 114 ILE A N 1
ATOM 833 C CA . ILE A 1 114 ? -2.944 -9.034 -9.368 1 97.41 114 ILE A CA 1
ATOM 834 C C . ILE A 1 114 ? -1.681 -8.503 -8.694 1 97.41 114 ILE A C 1
ATOM 836 O O . ILE A 1 114 ? -1.722 -7.486 -7.996 1 97.41 114 ILE A O 1
ATOM 840 N N . HIS A 1 115 ? -0.555 -9.197 -8.928 1 98.18 115 HIS A N 1
ATOM 841 C CA . HIS A 1 115 ? 0.708 -8.702 -8.391 1 98.18 115 HIS A CA 1
ATOM 842 C C . HIS A 1 115 ? 0.995 -7.285 -8.875 1 98.18 115 HIS A C 1
ATOM 844 O O . HIS A 1 115 ? 1.463 -6.444 -8.103 1 98.18 115 HIS A O 1
ATOM 850 N N . PHE A 1 116 ? 0.729 -7.021 -10.175 1 98.52 116 PHE A N 1
ATOM 851 C CA . PHE A 1 116 ? 0.943 -5.714 -10.785 1 98.52 116 PHE A CA 1
ATOM 852 C C . PHE A 1 116 ? 0.155 -4.637 -10.048 1 98.52 116 PHE A C 1
ATOM 854 O O . PHE A 1 116 ? 0.722 -3.63 -9.618 1 98.52 116 PHE A O 1
ATOM 861 N N . MET A 1 117 ? -1.078 -4.905 -9.868 1 98.68 117 MET A N 1
ATOM 862 C CA . MET A 1 117 ? -1.949 -3.906 -9.256 1 98.68 117 MET A CA 1
ATOM 863 C C . MET A 1 117 ? -1.616 -3.726 -7.778 1 98.68 117 MET A C 1
ATOM 865 O O . MET A 1 117 ? -1.728 -2.622 -7.242 1 98.68 117 MET A O 1
ATOM 869 N N . LYS A 1 118 ? -1.239 -4.774 -7.102 1 98.86 118 LYS A N 1
ATOM 870 C CA . LYS A 1 118 ? -0.862 -4.646 -5.698 1 98.86 118 LYS A CA 1
ATOM 871 C C . LYS A 1 118 ? 0.412 -3.819 -5.544 1 98.86 118 LYS A C 1
ATOM 873 O O . LYS A 1 118 ? 0.542 -3.04 -4.598 1 98.86 118 LYS A O 1
ATOM 878 N N . ASN A 1 119 ? 1.342 -3.997 -6.489 1 98.9 119 ASN A N 1
ATOM 879 C CA . ASN A 1 119 ? 2.535 -3.157 -6.468 1 98.9 119 ASN A CA 1
ATOM 880 C C . ASN A 1 119 ? 2.185 -1.681 -6.636 1 98.9 119 ASN A C 1
ATOM 882 O O . ASN A 1 119 ? 2.768 -0.821 -5.974 1 98.9 119 ASN A O 1
ATOM 886 N N . LEU A 1 120 ? 1.283 -1.422 -7.505 1 98.9 120 LEU A N 1
ATOM 887 C CA . LEU A 1 120 ? 0.856 -0.038 -7.681 1 98.9 120 LEU A CA 1
ATOM 888 C C . LEU A 1 120 ? 0.189 0.49 -6.416 1 98.9 120 LEU A C 1
ATOM 890 O O . LEU A 1 120 ? 0.41 1.639 -6.026 1 98.9 120 LEU A O 1
ATOM 894 N N . ALA A 1 121 ? -0.619 -0.305 -5.798 1 98.96 121 ALA A N 1
ATOM 895 C CA . ALA A 1 121 ? -1.297 0.106 -4.571 1 98.96 121 ALA A CA 1
ATOM 896 C C . ALA A 1 121 ? -0.295 0.365 -3.45 1 98.96 121 ALA A C 1
ATOM 898 O O . ALA A 1 121 ? -0.434 1.33 -2.695 1 98.96 121 ALA A O 1
ATOM 899 N N . MET A 1 122 ? 0.695 -0.497 -3.359 1 98.93 122 MET A N 1
ATOM 900 C CA . MET A 1 122 ? 1.754 -0.274 -2.379 1 98.93 122 MET A CA 1
ATOM 901 C C . MET A 1 122 ? 2.467 1.049 -2.64 1 98.93 122 MET A C 1
ATOM 903 O O . MET A 1 122 ? 2.783 1.784 -1.703 1 98.93 122 MET A O 1
ATOM 907 N N . ALA A 1 123 ? 2.723 1.294 -3.905 1 98.96 123 ALA A N 1
ATOM 908 C CA . ALA A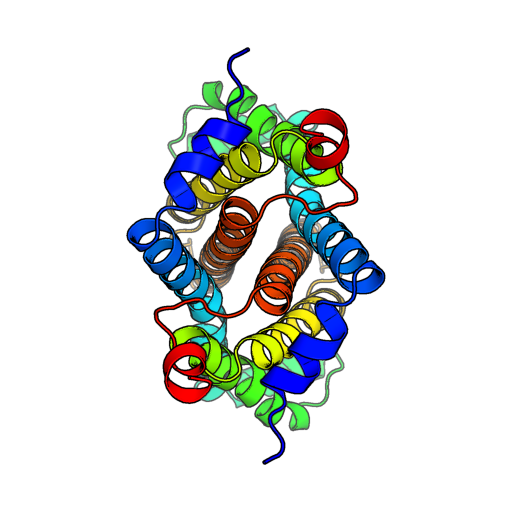 1 123 ? 3.351 2.567 -4.25 1 98.96 123 ALA A CA 1
ATOM 909 C C . ALA A 1 123 ? 2.497 3.743 -3.784 1 98.96 123 ALA A C 1
ATOM 911 O O . ALA A 1 123 ? 3.019 4.725 -3.251 1 98.96 123 ALA A O 1
ATOM 912 N N . GLY A 1 124 ? 1.203 3.643 -4.026 1 98.95 124 GLY A N 1
ATOM 913 C CA . GLY A 1 124 ? 0.317 4.685 -3.532 1 98.95 124 GLY A CA 1
ATOM 914 C C . GLY A 1 124 ? 0.444 4.918 -2.038 1 98.95 124 GLY A C 1
ATOM 915 O O . GLY A 1 124 ? 0.507 6.063 -1.586 1 98.95 124 GLY A O 1
ATOM 916 N N . GLY A 1 125 ? 0.463 3.86 -1.258 1 98.94 125 GLY A N 1
ATOM 917 C CA . GLY A 1 125 ? 0.65 3.969 0.18 1 98.94 125 GLY A CA 1
ATOM 918 C C . GLY A 1 125 ? 1.978 4.593 0.564 1 98.94 125 GLY A C 1
ATOM 919 O O . GLY A 1 125 ? 2.041 5.419 1.477 1 98.94 125 GLY A O 1
ATOM 920 N N . LEU A 1 126 ? 3.006 4.216 -0.142 1 98.97 126 LEU A N 1
ATOM 921 C CA . LEU A 1 126 ? 4.338 4.756 0.11 1 98.97 126 LEU A CA 1
ATOM 922 C C . LEU A 1 126 ? 4.392 6.245 -0.215 1 98.97 126 LEU A C 1
ATOM 924 O O . LEU A 1 126 ? 5.095 7.005 0.455 1 98.97 126 LEU A O 1
ATOM 928 N N . PHE A 1 127 ? 3.671 6.665 -1.191 1 98.93 127 PHE A N 1
ATOM 929 C CA . PHE A 1 127 ? 3.652 8.085 -1.522 1 98.93 127 PHE A CA 1
ATOM 930 C C . PHE A 1 127 ? 2.919 8.881 -0.45 1 98.93 127 PHE A C 1
ATOM 932 O O . PHE A 1 127 ? 3.27 10.031 -0.174 1 98.93 127 PHE A O 1
ATOM 939 N N . PHE A 1 128 ? 1.923 8.285 0.226 1 98.86 128 PHE A N 1
ATOM 940 C CA . PHE A 1 128 ? 1.323 8.949 1.377 1 98.86 128 PHE A CA 1
ATOM 941 C C . PHE A 1 128 ? 2.334 9.091 2.508 1 98.86 128 PHE A C 1
ATOM 943 O O . PHE A 1 128 ? 2.392 10.129 3.171 1 98.86 128 PHE A O 1
ATOM 950 N N . LEU A 1 129 ? 3.1 8.048 2.709 1 98.9 129 LEU A N 1
ATOM 951 C CA . LEU A 1 129 ? 4.148 8.133 3.72 1 98.9 129 LEU A CA 1
ATOM 952 C C . LEU A 1 129 ? 5.181 9.19 3.344 1 98.9 129 LEU A C 1
ATOM 954 O O . LEU A 1 129 ? 5.632 9.956 4.199 1 98.9 129 LEU A O 1
ATOM 958 N N . MET A 1 130 ? 5.553 9.211 2.083 1 98.92 130 MET A N 1
ATOM 959 C CA . MET A 1 130 ? 6.475 10.228 1.586 1 98.92 130 MET A CA 1
ATOM 960 C C . MET A 1 130 ? 5.954 11.629 1.887 1 98.92 130 MET A C 1
ATOM 962 O O . MET A 1 130 ? 6.72 12.509 2.284 1 98.92 130 MET A O 1
ATOM 966 N N . LEU A 1 131 ? 4.746 11.86 1.7 1 98.75 131 LEU A N 1
ATOM 967 C CA . LEU A 1 131 ? 4.106 13.161 1.862 1 98.75 131 LEU A CA 1
ATOM 968 C C . LEU A 1 131 ? 4.066 13.569 3.33 1 98.75 131 LEU A C 1
ATOM 970 O O . LEU A 1 131 ? 4.282 14.737 3.661 1 98.75 131 LEU A O 1
ATOM 974 N N . HIS A 1 132 ? 3.876 12.581 4.281 1 98.14 132 HIS A N 1
ATOM 975 C CA . HIS A 1 132 ? 3.482 12.955 5.634 1 98.14 132 HIS A CA 1
ATOM 976 C C . HIS A 1 132 ? 4.564 12.587 6.645 1 98.14 132 HIS A C 1
ATOM 978 O O . HIS A 1 132 ? 4.554 13.076 7.777 1 98.14 132 HIS A O 1
ATOM 984 N N . GLY A 1 133 ? 5.464 11.686 6.213 1 98.04 133 GLY A N 1
ATOM 985 C CA . GLY A 1 133 ? 6.581 11.326 7.071 1 98.04 133 GLY A CA 1
ATOM 986 C C . GLY A 1 133 ? 6.27 10.17 8.003 1 98.04 133 GLY A C 1
ATOM 987 O O . GLY A 1 133 ? 5.222 9.532 7.881 1 98.04 133 GLY A O 1
ATOM 988 N N . ALA A 1 134 ? 7.115 9.923 8.951 1 98.34 134 ALA A N 1
ATOM 989 C CA . ALA A 1 134 ? 7.131 8.674 9.708 1 98.34 134 ALA A CA 1
ATOM 990 C C . ALA A 1 134 ? 6.353 8.813 11.013 1 98.34 134 ALA A C 1
ATOM 992 O O . ALA A 1 134 ? 6.092 7.82 11.697 1 98.34 134 ALA A O 1
ATOM 993 N N . GLY A 1 135 ? 5.999 9.966 11.369 1 97.07 135 GLY A N 1
ATOM 994 C CA . GLY A 1 135 ? 5.252 10.165 12.601 1 97.07 135 GLY A CA 1
ATOM 995 C C . GLY A 1 135 ? 6.143 10.361 13.814 1 97.07 135 GLY A C 1
ATOM 996 O O . GLY A 1 135 ? 7.367 10.436 13.686 1 97.07 135 GLY A O 1
ATOM 997 N N . ARG A 1 136 ? 5.565 10.343 15.002 1 97.16 136 ARG A N 1
ATOM 998 C CA . ARG A 1 136 ? 6.25 10.754 16.223 1 97.16 136 ARG A CA 1
ATOM 999 C C . ARG A 1 136 ? 7.156 9.643 16.743 1 97.16 136 ARG A C 1
ATOM 1001 O O . ARG A 1 136 ? 8.23 9.913 17.286 1 97.16 136 ARG A O 1
ATOM 1008 N N . ILE A 1 137 ? 6.665 8.443 16.647 1 98.09 137 ILE A N 1
ATOM 1009 C CA . ILE A 1 137 ? 7.486 7.315 17.07 1 98.09 137 ILE A CA 1
ATOM 1010 C C . ILE A 1 137 ? 8.429 6.909 15.94 1 98.09 137 ILE A C 1
ATOM 1012 O O . ILE A 1 137 ? 8.204 5.9 15.267 1 98.09 137 ILE A O 1
ATOM 1016 N N . SER A 1 138 ? 9.498 7.709 15.749 1 98.42 138 SER A N 1
ATOM 1017 C CA . SER A 1 138 ? 10.43 7.521 14.642 1 98.42 138 SER A CA 1
ATOM 1018 C C . SER A 1 138 ? 11.782 8.159 14.942 1 98.42 138 SER A C 1
ATOM 1020 O O . SER A 1 138 ? 11.873 9.075 15.763 1 98.42 138 SER A O 1
ATOM 1022 N N . LEU A 1 139 ? 12.795 7.73 14.315 1 98.2 139 LEU A N 1
ATOM 1023 C CA . LEU A 1 139 ? 14.112 8.344 14.44 1 98.2 139 LEU A CA 1
ATOM 1024 C C . LEU A 1 139 ? 14.127 9.732 13.807 1 98.2 139 LEU A C 1
ATOM 1026 O O . LEU A 1 139 ? 14.827 10.629 14.284 1 98.2 139 LEU A O 1
ATOM 1030 N N . ASP A 1 140 ? 13.39 9.853 12.71 1 97.5 140 ASP A N 1
ATOM 1031 C CA . ASP A 1 140 ? 13.287 11.177 12.106 1 97.5 140 ASP A CA 1
ATOM 1032 C C . ASP A 1 140 ? 12.797 12.207 13.121 1 97.5 140 ASP A C 1
ATOM 1034 O O . ASP A 1 140 ? 13.328 13.318 13.193 1 97.5 140 ASP A O 1
ATOM 1038 N N . HIS A 1 141 ? 11.729 11.831 13.896 1 95.76 141 HIS A N 1
ATOM 1039 C CA . HIS A 1 141 ? 11.189 12.727 14.912 1 95.76 141 HIS A CA 1
ATOM 1040 C C . HIS A 1 141 ? 12.213 12.998 16.009 1 95.76 141 HIS A C 1
ATOM 1042 O O . HIS A 1 141 ? 12.329 14.127 16.491 1 95.76 141 HIS A O 1
ATOM 1048 N N . ALA A 1 142 ? 12.997 12.026 16.326 1 94.96 142 ALA A N 1
ATOM 1049 C CA . ALA A 1 142 ? 13.973 12.148 17.405 1 94.96 142 ALA A CA 1
ATOM 1050 C C . ALA A 1 142 ? 15.143 13.035 16.989 1 94.96 142 ALA A C 1
ATOM 1052 O O . ALA A 1 142 ? 15.7 13.765 17.812 1 94.96 142 ALA A O 1
ATOM 1053 N N . ILE A 1 143 ? 15.463 13.042 15.748 1 91.1 143 ILE A N 1
ATOM 1054 C CA . ILE A 1 143 ? 16.669 13.723 15.291 1 91.1 143 ILE A CA 1
ATOM 1055 C C . ILE A 1 143 ? 16.316 15.123 14.794 1 91.1 143 ILE A C 1
ATOM 1057 O O . ILE A 1 143 ? 17.114 16.054 14.923 1 91.1 143 ILE A O 1
ATOM 1061 N N . GLU A 1 144 ? 15.259 15.219 14.002 1 78.94 144 GLU A N 1
ATOM 1062 C CA . GLU A 1 144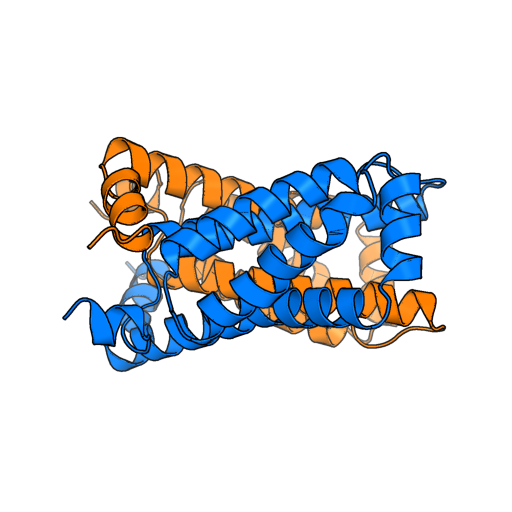 ? 14.902 16.503 13.407 1 78.94 144 GLU A CA 1
ATOM 1063 C C . GLU A 1 144 ? 14.347 17.462 14.457 1 78.94 144 GLU A C 1
ATOM 1065 O O . GLU A 1 144 ? 14.192 18.656 14.194 1 78.94 144 GLU A O 1
ATOM 1070 N N . LYS A 1 145 ? 14.201 17.137 15.805 1 62.9 145 LYS A N 1
ATOM 1071 C CA . LYS A 1 145 ? 13.894 18.059 16.895 1 62.9 145 LYS A CA 1
ATOM 1072 C C . LYS A 1 145 ? 15.107 18.916 17.247 1 62.9 145 LYS A C 1
ATOM 1074 O O . LYS A 1 145 ? 16.248 18.471 17.114 1 62.9 145 LYS A O 1
ATOM 1079 N N . MET B 1 1 ? 23.995 19.808 7.619 1 74.36 1 MET B N 1
ATOM 1080 C CA . MET B 1 1 ? 24.349 18.597 6.884 1 74.36 1 MET B CA 1
ATOM 1081 C C . MET B 1 1 ? 23.233 18.197 5.924 1 74.36 1 MET B C 1
ATOM 1083 O O . MET B 1 1 ? 22.063 18.498 6.166 1 74.36 1 MET B O 1
ATOM 1087 N N . PHE B 1 2 ? 23.709 17.712 4.718 1 86.93 2 PHE B N 1
ATOM 1088 C CA . PHE B 1 2 ? 22.756 17.267 3.708 1 86.93 2 PHE B CA 1
ATOM 1089 C C . PHE B 1 2 ? 21.867 16.156 4.255 1 86.93 2 PHE B C 1
ATOM 1091 O O . PHE B 1 2 ? 22.364 15.168 4.8 1 86.93 2 PHE B O 1
ATOM 1098 N N . ASN B 1 3 ? 20.522 16.449 4.277 1 92.94 3 ASN B N 1
ATOM 1099 C CA . ASN B 1 3 ? 19.538 15.479 4.746 1 92.94 3 ASN B CA 1
ATOM 1100 C C . ASN B 1 3 ? 18.476 15.201 3.686 1 92.94 3 ASN B C 1
ATOM 1102 O O . ASN B 1 3 ? 17.566 16.009 3.486 1 92.94 3 ASN B O 1
ATOM 1106 N N . PRO B 1 4 ? 18.568 14.027 2.983 1 95.31 4 PRO B N 1
ATOM 1107 C CA . PRO B 1 4 ? 17.648 13.759 1.875 1 95.31 4 PRO B CA 1
ATOM 1108 C C . PRO B 1 4 ? 16.186 13.737 2.314 1 95.31 4 PRO B C 1
ATOM 1110 O O . PRO B 1 4 ? 15.297 14.082 1.531 1 95.31 4 PRO B O 1
ATOM 1113 N N . ASN B 1 5 ? 15.983 13.366 3.483 1 96.88 5 ASN B N 1
ATOM 1114 C CA . ASN B 1 5 ? 14.619 13.366 4.003 1 96.88 5 ASN B CA 1
ATOM 1115 C C . ASN B 1 5 ? 14.017 14.769 3.997 1 96.88 5 ASN B C 1
ATOM 1117 O O . ASN B 1 5 ? 12.844 14.943 3.664 1 96.88 5 ASN B O 1
ATOM 1121 N N . VAL B 1 6 ? 14.757 15.739 4.324 1 95.85 6 VAL B N 1
ATOM 1122 C CA . VAL B 1 6 ? 14.322 17.132 4.365 1 95.85 6 VAL B CA 1
ATOM 1123 C C . VAL B 1 6 ? 14.15 17.662 2.944 1 95.85 6 VAL B C 1
ATOM 1125 O O . VAL B 1 6 ? 13.23 18.436 2.67 1 95.85 6 VAL B O 1
ATOM 1128 N N . VAL B 1 7 ? 15.037 17.284 2.032 1 97.22 7 VAL B N 1
ATOM 1129 C CA . VAL B 1 7 ? 14.921 17.683 0.634 1 97.22 7 VAL B CA 1
ATOM 1130 C C . VAL B 1 7 ? 13.584 17.209 0.07 1 97.22 7 VAL B C 1
ATOM 1132 O O . VAL B 1 7 ? 12.845 17.99 -0.534 1 97.22 7 VAL B O 1
ATOM 1135 N N . VAL B 1 8 ? 13.256 15.963 0.343 1 98.34 8 VAL B N 1
ATOM 1136 C CA . VAL B 1 8 ? 11.999 15.407 -0.147 1 98.34 8 VAL B CA 1
ATOM 1137 C C . VAL B 1 8 ? 10.824 16.134 0.502 1 98.34 8 VAL B C 1
ATOM 1139 O O . VAL B 1 8 ? 9.867 16.513 -0.178 1 98.34 8 VAL B O 1
ATOM 1142 N N . LYS B 1 9 ? 10.898 16.336 1.737 1 97.58 9 LYS B N 1
ATOM 1143 C CA . LYS B 1 9 ? 9.842 17.045 2.454 1 97.58 9 LYS B CA 1
ATOM 1144 C C . LYS B 1 9 ? 9.563 18.404 1.818 1 97.58 9 LYS B C 1
ATOM 1146 O O . LYS B 1 9 ? 8.411 18.735 1.529 1 97.58 9 LYS B O 1
ATOM 1151 N N . ASN B 1 10 ? 10.608 19.191 1.519 1 97.7 10 ASN B N 1
ATOM 1152 C CA . ASN B 1 10 ? 10.477 20.542 0.984 1 97.7 10 ASN B CA 1
ATOM 1153 C C . ASN B 1 10 ? 9.832 20.537 -0.399 1 97.7 10 ASN B C 1
ATOM 1155 O O . ASN B 1 10 ? 9.107 21.467 -0.754 1 97.7 10 ASN B O 1
ATOM 1159 N N . ILE B 1 11 ? 10.051 19.489 -1.106 1 98.43 11 ILE B N 1
ATOM 1160 C CA . ILE B 1 11 ? 9.505 19.386 -2.455 1 98.43 11 ILE B CA 1
ATOM 1161 C C . ILE B 1 11 ? 8.033 18.986 -2.387 1 98.43 11 ILE B C 1
ATOM 1163 O O . ILE B 1 11 ? 7.182 19.612 -3.024 1 98.43 11 ILE B O 1
ATOM 1167 N N . VAL B 1 12 ? 7.674 18.055 -1.53 1 98.41 12 VAL B N 1
ATOM 1168 C CA . VAL B 1 12 ? 6.375 17.404 -1.66 1 98.41 12 VAL B CA 1
ATOM 1169 C C . VAL B 1 12 ? 5.33 18.169 -0.849 1 98.41 12 VAL B C 1
ATOM 1171 O O . VAL B 1 12 ? 4.127 17.97 -1.032 1 98.41 12 VAL B O 1
ATOM 1174 N N . THR B 1 13 ? 5.748 19 -0.033 1 96.53 13 THR B N 1
ATOM 1175 C CA . THR B 1 13 ? 4.772 19.698 0.795 1 96.53 13 THR B CA 1
ATOM 1176 C C . THR B 1 13 ? 4.378 21.03 0.161 1 96.53 13 THR B C 1
ATOM 1178 O O . THR B 1 13 ? 3.572 21.775 0.721 1 96.53 13 THR B O 1
ATOM 1181 N N . GLN B 1 14 ? 4.973 21.327 -1.074 1 97.63 14 GLN B N 1
ATOM 1182 C CA . GLN B 1 14 ? 4.45 22.463 -1.826 1 97.63 14 GLN B CA 1
ATOM 1183 C C . GLN B 1 14 ? 2.991 22.24 -2.215 1 97.63 14 GLN B C 1
ATOM 1185 O O . GLN B 1 14 ? 2.599 21.124 -2.563 1 97.63 14 GLN B O 1
ATOM 1190 N N . PRO B 1 15 ? 2.077 23.238 -2.115 1 93.05 15 PRO B N 1
ATOM 1191 C CA . PRO B 1 15 ? 0.644 23.055 -2.355 1 93.05 15 PRO B CA 1
ATOM 1192 C C . PRO B 1 15 ? 0.353 22.33 -3.667 1 93.05 15 PRO B C 1
ATOM 1194 O O . PRO B 1 15 ? -0.408 21.36 -3.685 1 93.05 15 PRO B O 1
ATOM 1197 N N . GLY B 1 16 ? 0.771 22.638 -4.704 1 96.89 16 GLY B N 1
ATOM 1198 C CA . GLY B 1 16 ? 0.564 21.96 -5.974 1 96.89 16 GLY B CA 1
ATOM 1199 C C . GLY B 1 16 ? 1.079 20.534 -5.979 1 96.89 16 GLY B C 1
ATOM 1200 O O . GLY B 1 16 ? 0.392 19.622 -6.445 1 96.89 16 GLY B O 1
ATOM 1201 N N . ALA B 1 17 ? 2.205 20.352 -5.396 1 98.27 17 ALA B N 1
ATOM 1202 C CA . ALA B 1 17 ? 2.815 19.026 -5.364 1 98.27 17 ALA B CA 1
ATOM 1203 C C . ALA B 1 17 ? 2.074 18.105 -4.398 1 98.27 17 ALA B C 1
ATOM 1205 O O . ALA B 1 17 ? 1.794 16.949 -4.724 1 98.27 17 ALA B O 1
ATOM 1206 N N . ASP B 1 18 ? 1.77 18.617 -3.247 1 98.22 18 ASP B N 1
ATOM 1207 C CA . ASP B 1 18 ? 1.082 17.805 -2.248 1 98.22 18 ASP B CA 1
ATOM 1208 C C . ASP B 1 18 ? -0.285 17.352 -2.755 1 98.22 18 ASP B C 1
ATOM 1210 O O . ASP B 1 18 ? -0.653 16.185 -2.606 1 98.22 18 ASP B O 1
ATOM 1214 N N . SER B 1 19 ? -0.997 18.27 -3.427 1 98.35 19 SER B N 1
ATOM 1215 C CA . SER B 1 19 ? -2.316 17.945 -3.962 1 98.35 19 SER B CA 1
ATOM 1216 C C . SER B 1 19 ? -2.221 16.909 -5.076 1 98.35 19 SER B C 1
ATOM 1218 O O . SER B 1 19 ? -3.025 15.976 -5.134 1 98.35 19 SER B O 1
ATOM 1220 N N . PHE B 1 20 ? -1.301 17.091 -5.886 1 98.64 20 PHE B N 1
ATOM 1221 C CA . PHE B 1 20 ? -1.115 16.187 -7.015 1 98.64 20 PHE B CA 1
ATOM 1222 C C . PHE B 1 20 ? -0.689 14.805 -6.537 1 98.64 20 PHE B C 1
ATOM 1224 O O . PHE B 1 20 ? -1.213 13.791 -7.004 1 98.64 20 PHE B O 1
ATOM 1231 N N . ILE B 1 21 ? 0.262 14.743 -5.596 1 98.76 21 ILE B N 1
ATOM 1232 C CA . ILE B 1 21 ? 0.774 13.473 -5.09 1 98.76 21 ILE B CA 1
ATOM 1233 C C . ILE B 1 21 ? -0.337 12.725 -4.358 1 98.76 21 ILE B C 1
ATOM 1235 O O . ILE B 1 21 ? -0.485 11.511 -4.516 1 98.76 21 ILE B O 1
ATOM 1239 N N . SER B 1 22 ? -1.094 13.439 -3.577 1 98.66 22 SER B N 1
ATOM 1240 C CA . SER B 1 22 ? -2.207 12.81 -2.875 1 98.66 22 SER B CA 1
ATOM 1241 C C . SER B 1 22 ? -3.194 12.182 -3.854 1 98.66 22 SER B C 1
ATOM 1243 O O . SER B 1 22 ? -3.675 11.069 -3.631 1 98.66 22 SER B O 1
ATOM 1245 N N . LEU B 1 23 ? -3.485 12.847 -4.96 1 98.8 23 LEU B N 1
ATOM 1246 C CA . LEU B 1 23 ? -4.404 12.335 -5.971 1 98.8 23 LEU B CA 1
ATOM 1247 C C . LEU B 1 23 ? -3.831 11.096 -6.649 1 98.8 23 LEU B C 1
ATOM 1249 O O . LEU B 1 23 ? -4.521 10.084 -6.791 1 98.8 23 LEU B O 1
ATOM 1253 N N . VAL B 1 24 ? -2.612 11.189 -7.025 1 98.88 24 VAL B N 1
ATOM 1254 C CA . VAL B 1 24 ? -1.962 10.074 -7.706 1 98.88 24 VAL B CA 1
ATOM 1255 C C . VAL B 1 24 ? -1.921 8.858 -6.783 1 98.88 24 VAL B C 1
ATOM 1257 O O . VAL B 1 24 ? -2.193 7.735 -7.213 1 98.88 24 VAL B O 1
ATOM 1260 N N . ALA B 1 25 ? -1.572 9.096 -5.517 1 98.9 25 ALA B N 1
ATOM 1261 C CA . ALA B 1 25 ? -1.507 8.01 -4.542 1 98.9 25 ALA B CA 1
ATOM 1262 C C . ALA B 1 25 ? -2.857 7.312 -4.408 1 98.9 25 ALA B C 1
ATOM 1264 O O . ALA B 1 25 ? -2.929 6.081 -4.416 1 98.9 25 ALA B O 1
ATOM 1265 N N . ARG B 1 26 ? -3.904 8.042 -4.356 1 98.92 26 ARG B N 1
ATOM 1266 C CA . ARG B 1 26 ? -5.238 7.464 -4.235 1 98.92 26 ARG B CA 1
ATOM 1267 C C . ARG B 1 26 ? -5.609 6.677 -5.487 1 98.92 26 ARG B C 1
ATOM 1269 O O . ARG B 1 26 ? -6.232 5.616 -5.398 1 98.92 26 ARG B O 1
ATOM 1276 N N . LEU B 1 27 ? -5.259 7.191 -6.637 1 98.92 27 LEU B N 1
ATOM 1277 C CA . LEU B 1 27 ? -5.554 6.513 -7.894 1 98.92 27 LEU B CA 1
ATOM 1278 C C . LEU B 1 27 ? -4.853 5.159 -7.959 1 98.92 27 LEU B C 1
ATOM 1280 O O . LEU B 1 27 ? -5.449 4.167 -8.386 1 98.92 27 LEU B O 1
ATOM 1284 N N . LEU B 1 28 ? -3.632 5.183 -7.555 1 98.94 28 LEU B N 1
ATOM 1285 C CA . LEU B 1 28 ? -2.852 3.95 -7.572 1 98.94 28 LEU B CA 1
ATOM 1286 C C . LEU B 1 28 ? -3.466 2.905 -6.646 1 98.94 28 LEU B C 1
ATOM 1288 O O . LEU B 1 28 ? -3.511 1.72 -6.983 1 98.94 28 LEU B O 1
ATOM 1292 N N . ILE B 1 29 ? -3.96 3.335 -5.495 1 98.96 29 ILE B N 1
ATOM 1293 C CA . ILE B 1 29 ? -4.556 2.409 -4.537 1 98.96 29 ILE B CA 1
ATOM 1294 C C . ILE B 1 29 ? -5.937 1.978 -5.026 1 98.96 29 ILE B C 1
ATOM 1296 O O . ILE B 1 29 ? -6.288 0.798 -4.954 1 98.96 29 ILE B O 1
ATOM 1300 N N . ALA B 1 30 ? -6.709 2.872 -5.557 1 98.97 30 ALA B N 1
ATOM 1301 C CA . ALA B 1 30 ? -8.095 2.602 -5.932 1 98.97 30 ALA B CA 1
ATOM 1302 C C . ALA B 1 30 ? -8.167 1.578 -7.061 1 98.97 30 ALA B C 1
ATOM 1304 O O . ALA B 1 30 ? -9.127 0.808 -7.149 1 98.97 30 ALA B O 1
ATOM 1305 N N . TYR B 1 31 ? -7.186 1.564 -7.873 1 98.93 31 TYR B N 1
ATOM 1306 C CA . TYR B 1 31 ? -7.211 0.784 -9.106 1 98.93 31 TYR B CA 1
ATOM 1307 C C . TYR B 1 31 ? -7.472 -0.689 -8.813 1 98.93 31 TYR B C 1
ATOM 1309 O O . TYR B 1 31 ? -8.364 -1.298 -9.408 1 98.93 31 TYR B O 1
ATOM 1317 N N . ILE B 1 32 ? -6.82 -1.231 -7.881 1 98.89 32 ILE B N 1
ATOM 1318 C CA . ILE B 1 32 ? -6.951 -2.664 -7.638 1 98.89 32 ILE B CA 1
ATOM 1319 C C . ILE B 1 32 ? -8.343 -2.969 -7.09 1 98.89 32 ILE B C 1
ATOM 1321 O O . ILE B 1 32 ? -8.931 -4.004 -7.413 1 98.89 32 ILE B O 1
ATOM 1325 N N . PHE B 1 33 ? -8.842 -2.121 -6.278 1 98.95 33 PHE B N 1
ATOM 1326 C CA . PHE B 1 33 ? -10.135 -2.396 -5.663 1 98.95 33 PHE B CA 1
ATOM 1327 C C . PHE B 1 33 ? -11.257 -2.286 -6.689 1 98.95 33 PHE B C 1
ATOM 1329 O O . PHE B 1 33 ? -12.205 -3.074 -6.667 1 98.95 33 PHE B O 1
ATOM 1336 N N . LEU B 1 34 ? -11.13 -1.317 -7.583 1 98.93 34 LEU B N 1
ATOM 1337 C CA . LEU B 1 34 ? -12.117 -1.185 -8.649 1 98.93 34 LEU B CA 1
ATOM 1338 C C . LEU B 1 34 ? -12.069 -2.389 -9.585 1 98.93 34 LEU B C 1
ATOM 1340 O O . LEU B 1 34 ? -13.111 -2.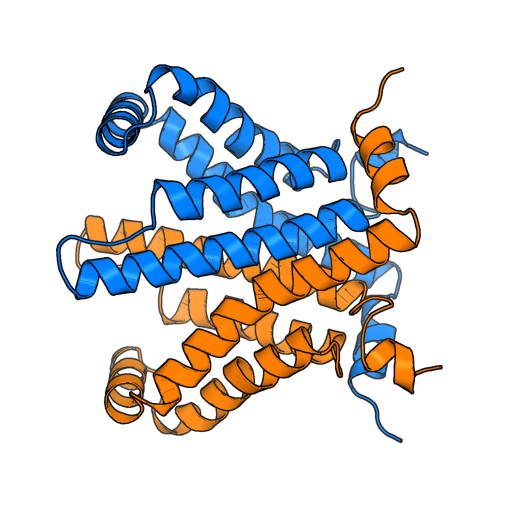938 -9.95 1 98.93 34 LEU B O 1
ATOM 1344 N N . ALA B 1 35 ? -10.881 -2.789 -9.984 1 98.75 35 ALA B N 1
ATOM 1345 C CA . ALA B 1 35 ? -10.719 -3.943 -10.864 1 98.75 35 ALA B CA 1
ATOM 1346 C C . ALA B 1 35 ? -11.23 -5.217 -10.197 1 98.75 35 ALA B C 1
ATOM 1348 O O . ALA B 1 35 ? -11.927 -6.018 -10.825 1 98.75 35 ALA B O 1
ATOM 1349 N N . ALA B 1 36 ? -10.881 -5.407 -8.932 1 98.58 36 ALA B N 1
ATOM 1350 C CA . ALA B 1 36 ? -11.306 -6.594 -8.194 1 98.58 36 ALA B CA 1
ATOM 1351 C C . ALA B 1 36 ? -12.823 -6.624 -8.028 1 98.58 36 ALA B C 1
ATOM 1353 O O . ALA B 1 36 ? -13.454 -7.666 -8.22 1 98.58 36 ALA B O 1
ATOM 1354 N N . GLY B 1 37 ? -13.371 -5.492 -7.615 1 98.68 37 GLY B N 1
ATOM 1355 C CA . GLY B 1 37 ? -14.818 -5.426 -7.491 1 98.68 37 GLY B CA 1
ATOM 1356 C C . GLY B 1 37 ? -15.543 -5.71 -8.793 1 98.68 37 GLY B C 1
ATOM 1357 O O . GLY B 1 37 ? -16.522 -6.459 -8.814 1 98.68 37 GLY B O 1
ATOM 1358 N N . TRP B 1 38 ? -15.074 -5.107 -9.884 1 98.6 38 TRP B N 1
ATOM 1359 C CA . TRP B 1 38 ? -15.675 -5.344 -11.192 1 98.6 38 TRP B CA 1
ATOM 1360 C C . TRP B 1 38 ? -15.539 -6.808 -11.597 1 98.6 38 TRP B C 1
ATOM 1362 O O . TRP B 1 38 ? -16.476 -7.397 -12.141 1 98.6 38 TRP B O 1
ATOM 1372 N N . GLY B 1 39 ? -14.396 -7.41 -11.381 1 98.14 39 GLY B N 1
ATOM 1373 C CA . GLY B 1 39 ? -14.186 -8.82 -11.664 1 98.14 39 GLY B CA 1
ATOM 1374 C C . GLY B 1 39 ? -15.142 -9.729 -10.915 1 98.14 39 GLY B C 1
ATOM 1375 O O . GLY B 1 39 ? -15.603 -10.736 -11.457 1 98.14 39 GLY B O 1
ATOM 1376 N N . LYS B 1 40 ? -15.426 -9.363 -9.689 1 98.54 40 LYS B N 1
ATOM 1377 C CA . LYS B 1 40 ? -16.336 -10.182 -8.893 1 98.54 40 LYS B CA 1
ATOM 1378 C C . LYS B 1 40 ? -17.775 -10.033 -9.376 1 98.54 40 LYS B C 1
ATOM 1380 O O . LYS B 1 40 ? -18.568 -10.972 -9.28 1 98.54 40 LYS B O 1
ATOM 1385 N N . ILE B 1 41 ? -18.08 -8.813 -9.889 1 98.53 41 ILE B N 1
ATOM 1386 C CA . ILE B 1 41 ? -19.406 -8.6 -10.459 1 98.53 41 ILE B CA 1
ATOM 1387 C C . ILE B 1 41 ? -19.571 -9.456 -11.713 1 98.53 41 ILE B C 1
ATOM 1389 O O . ILE B 1 41 ? -20.581 -10.145 -11.874 1 98.53 41 ILE B O 1
ATOM 1393 N N . THR B 1 42 ? -18.576 -9.538 -12.563 1 98.37 42 THR B N 1
ATOM 1394 C CA . THR B 1 42 ? -18.684 -10.233 -13.842 1 98.37 42 THR B CA 1
ATOM 1395 C C . THR B 1 42 ? -18.388 -11.72 -13.676 1 98.37 42 THR B C 1
ATOM 1397 O O . THR B 1 42 ? -18.702 -12.523 -14.557 1 98.37 42 THR B O 1
ATOM 1400 N N . GLY B 1 43 ? -17.783 -12.125 -12.648 1 98.31 43 GLY B N 1
ATOM 1401 C CA . GLY B 1 43 ? -17.508 -13.516 -12.322 1 98.31 43 GLY B CA 1
ATOM 1402 C C . GLY B 1 43 ? -18.152 -13.963 -11.023 1 98.31 43 GLY B C 1
ATOM 1403 O O . GLY B 1 43 ? -17.527 -14.664 -10.224 1 98.31 43 GLY B O 1
ATOM 1404 N N . TYR B 1 44 ? -19.331 -13.572 -10.844 1 98.52 44 TYR B N 1
ATOM 1405 C CA . TYR B 1 44 ? -20.027 -13.656 -9.565 1 98.52 44 TYR B CA 1
ATOM 1406 C C . TYR B 1 44 ? -20.069 -15.094 -9.061 1 98.52 44 TYR B C 1
ATOM 1408 O O . TYR B 1 44 ? -19.632 -15.379 -7.944 1 98.52 44 TYR B O 1
ATOM 1416 N N . ALA B 1 45 ? -20.51 -16.089 -9.858 1 98.43 45 ALA B N 1
ATOM 1417 C CA . ALA B 1 45 ? -20.7 -17.475 -9.437 1 98.43 45 ALA B CA 1
ATOM 1418 C C . ALA B 1 45 ? -19.364 -18.135 -9.105 1 98.43 45 ALA B C 1
ATOM 1420 O O . ALA B 1 45 ? -19.245 -18.836 -8.097 1 98.43 45 ALA B O 1
ATOM 1421 N N . ALA B 1 46 ? -18.431 -17.944 -9.971 1 97.87 46 ALA B N 1
ATOM 1422 C CA . ALA B 1 46 ? -17.103 -18.503 -9.735 1 97.87 46 ALA B CA 1
ATOM 1423 C C . ALA B 1 46 ? -16.494 -17.947 -8.451 1 97.87 46 ALA B C 1
ATOM 1425 O O . ALA B 1 46 ? -15.859 -18.68 -7.689 1 97.87 46 ALA B O 1
ATOM 1426 N N . THR B 1 47 ? -16.695 -16.644 -8.255 1 98 47 THR B N 1
ATOM 1427 C CA . THR B 1 47 ? -16.156 -16.014 -7.055 1 98 47 THR B CA 1
ATOM 1428 C C . THR B 1 47 ? -16.839 -16.558 -5.804 1 98 47 THR B C 1
ATOM 1430 O O . THR B 1 47 ? -16.174 -16.882 -4.818 1 98 47 THR B O 1
ATOM 1433 N N . ALA B 1 48 ? -18.135 -16.681 -5.839 1 98.38 48 ALA B N 1
ATOM 1434 C CA . ALA B 1 48 ? -18.867 -17.239 -4.705 1 98.38 48 ALA B CA 1
ATOM 1435 C C . ALA B 1 48 ? -18.385 -18.65 -4.381 1 98.38 48 ALA B C 1
ATOM 1437 O O . ALA B 1 48 ? -18.194 -18.994 -3.212 1 98.38 48 ALA B O 1
ATOM 1438 N N . GLY B 1 49 ? -18.213 -19.451 -5.403 1 97.84 49 GLY B N 1
ATOM 1439 C CA . GLY B 1 49 ? -17.696 -20.797 -5.212 1 97.84 49 GLY B CA 1
ATOM 1440 C C . GLY B 1 49 ? -16.313 -20.822 -4.59 1 97.84 49 GLY B C 1
ATOM 1441 O O . GLY B 1 49 ? -16.039 -21.636 -3.705 1 97.84 49 GLY B O 1
ATOM 1442 N N . TYR B 1 50 ? -15.476 -19.929 -5.061 1 95.54 50 TYR B N 1
ATOM 1443 C CA . TYR B 1 50 ? -14.129 -19.833 -4.509 1 95.54 50 TYR B CA 1
ATOM 1444 C C . TYR B 1 50 ? -14.17 -19.441 -3.037 1 95.54 50 TYR B C 1
ATOM 1446 O O . TYR B 1 50 ? -13.422 -19.986 -2.222 1 95.54 50 TYR B O 1
ATOM 1454 N N . MET B 1 51 ? -15.029 -18.458 -2.668 1 97.21 51 MET B N 1
ATOM 1455 C CA . MET B 1 51 ? -15.185 -18.051 -1.274 1 97.21 51 MET B CA 1
ATOM 1456 C C . MET B 1 51 ? -15.606 -19.232 -0.406 1 97.21 51 MET B C 1
ATOM 1458 O O . MET B 1 51 ? -15.04 -19.454 0.665 1 97.21 51 MET B O 1
ATOM 1462 N N . GLU B 1 52 ? -16.476 -19.984 -0.836 1 97.86 52 GLU B N 1
ATOM 1463 C CA . GLU B 1 52 ? -16.954 -21.135 -0.076 1 97.86 52 GLU B CA 1
ATOM 1464 C C . GLU B 1 52 ? -15.857 -22.183 0.088 1 97.86 52 GLU B C 1
ATOM 1466 O O . GLU B 1 52 ? -15.717 -22.781 1.156 1 97.86 52 GLU B O 1
ATOM 1471 N N . ALA B 1 53 ? -15.085 -22.394 -0.962 1 94.79 53 ALA B N 1
ATOM 1472 C CA . ALA B 1 53 ? -13.969 -23.335 -0.9 1 94.79 53 ALA B CA 1
ATOM 1473 C C . ALA B 1 53 ? -12.948 -22.906 0.15 1 94.79 53 ALA B C 1
ATOM 1475 O O . ALA B 1 53 ? -12.226 -23.74 0.7 1 94.79 53 ALA B O 1
ATOM 1476 N N . MET B 1 54 ? -12.906 -21.604 0.417 1 93.93 54 MET B N 1
ATOM 1477 C CA . MET B 1 54 ? -11.965 -21.072 1.399 1 93.93 54 MET B CA 1
ATOM 1478 C C . MET B 1 54 ? -12.629 -20.924 2.764 1 93.93 54 MET B C 1
ATOM 1480 O O . MET B 1 54 ? -12.055 -20.328 3.677 1 93.93 54 MET B O 1
ATOM 1484 N N . GLY B 1 55 ? -13.916 -21.284 2.953 1 95.62 55 GLY B N 1
ATOM 1485 C CA . GLY B 1 55 ? -14.597 -21.264 4.238 1 95.62 55 GLY B CA 1
ATOM 1486 C C . GLY B 1 55 ? -15.368 -19.981 4.485 1 95.62 55 GLY B C 1
ATOM 1487 O O . GLY B 1 55 ? -15.784 -19.708 5.612 1 95.62 55 GLY B O 1
ATOM 1488 N N . VAL B 1 56 ? -15.5 -19.184 3.481 1 97.29 56 VAL B N 1
ATOM 1489 C CA . VAL B 1 56 ? -16.261 -17.943 3.585 1 97.29 56 VAL B CA 1
ATOM 1490 C C . VAL B 1 56 ? -17.613 -18.106 2.894 1 97.29 56 VAL B C 1
ATOM 1492 O O . VAL B 1 56 ? -17.678 -18.506 1.73 1 97.29 56 VAL B O 1
ATOM 1495 N N . PRO B 1 57 ? -18.721 -17.841 3.592 1 98.38 57 PRO B N 1
ATOM 1496 C CA . PRO B 1 57 ? -20.023 -17.986 2.938 1 98.38 57 PRO B CA 1
ATOM 1497 C C . PRO B 1 57 ? -20.145 -17.141 1.672 1 98.38 57 PRO B C 1
ATOM 1499 O O . PRO B 1 57 ? -19.875 -15.937 1.701 1 98.38 57 PRO B O 1
ATOM 1502 N N . GLY B 1 58 ? -20.672 -17.75 0.615 1 97.79 58 GLY B N 1
ATOM 1503 C CA . GLY B 1 58 ? -20.847 -17.054 -0.649 1 97.79 58 GLY B CA 1
ATOM 1504 C C . GLY B 1 58 ? -21.829 -15.901 -0.564 1 97.79 58 GLY B C 1
ATOM 1505 O O . GLY B 1 58 ? -21.738 -14.942 -1.334 1 97.79 58 GLY B O 1
ATOM 1506 N N . GLY B 1 59 ? -22.697 -15.958 0.37 1 98.22 59 GLY B N 1
ATOM 1507 C CA . GLY B 1 59 ? -23.701 -14.924 0.565 1 98.22 59 GLY B CA 1
ATOM 1508 C C . GLY B 1 59 ? -23.109 -13.586 0.965 1 98.22 59 GLY B C 1
ATOM 1509 O O . GLY B 1 59 ? -23.778 -12.554 0.877 1 98.22 59 GLY B O 1
ATOM 1510 N N . LEU B 1 60 ? -21.891 -13.489 1.359 1 98.48 60 LEU B N 1
ATOM 1511 C CA . LEU B 1 60 ? -21.225 -12.253 1.756 1 98.48 60 LEU B CA 1
ATOM 1512 C C . LEU B 1 60 ? -20.674 -11.517 0.54 1 98.48 60 LEU B C 1
ATOM 1514 O O . LEU B 1 60 ? -20.194 -10.387 0.658 1 98.48 60 LEU B O 1
ATOM 1518 N N . LEU B 1 61 ? -20.781 -12.106 -0.666 1 98.7 61 LEU B N 1
ATOM 1519 C CA . LEU B 1 61 ? -20.147 -11.575 -1.868 1 98.7 61 LEU B CA 1
ATOM 1520 C C . LEU B 1 61 ? -20.672 -10.179 -2.188 1 98.7 61 LEU B C 1
ATOM 1522 O O . LEU B 1 61 ? -19.904 -9.296 -2.575 1 98.7 61 LEU B O 1
ATOM 1526 N N . PRO B 1 62 ? -21.948 -9.871 -2.023 1 98.77 62 PRO B N 1
ATOM 1527 C CA . PRO B 1 62 ? -22.394 -8.5 -2.28 1 98.77 62 PRO B CA 1
ATOM 1528 C C . PRO B 1 62 ? -21.717 -7.479 -1.369 1 98.77 62 PRO B C 1
ATOM 1530 O O . PRO B 1 62 ? -21.415 -6.364 -1.802 1 98.77 62 PRO B O 1
ATOM 1533 N N . LEU B 1 63 ? -21.51 -7.863 -0.183 1 98.72 63 LEU B N 1
ATOM 1534 C CA . LEU B 1 63 ? -20.82 -6.969 0.741 1 98.72 63 LEU B CA 1
ATOM 1535 C C . LEU B 1 63 ? -19.364 -6.78 0.328 1 98.72 63 LEU B C 1
ATOM 1537 O O . LEU B 1 63 ? -18.834 -5.67 0.4 1 98.72 63 LEU B O 1
ATOM 1541 N N . VAL B 1 64 ? -18.718 -7.859 -0.081 1 98.81 64 VAL B N 1
ATOM 1542 C CA . VAL B 1 64 ? -17.332 -7.796 -0.534 1 98.81 64 VAL B CA 1
ATOM 1543 C C . VAL B 1 64 ? -17.224 -6.863 -1.738 1 98.81 64 VAL B C 1
ATOM 1545 O O . VAL B 1 64 ? -16.336 -6.009 -1.792 1 98.81 64 VAL B O 1
ATOM 1548 N N . ILE B 1 65 ? -18.166 -6.957 -2.673 1 98.85 65 ILE B N 1
ATOM 1549 C CA . ILE B 1 65 ? -18.194 -6.113 -3.863 1 98.85 65 ILE B CA 1
ATOM 1550 C C . ILE B 1 65 ? -18.399 -4.655 -3.457 1 98.85 65 ILE B C 1
ATOM 1552 O O . ILE B 1 65 ? -17.739 -3.759 -3.987 1 98.85 65 ILE B O 1
ATOM 1556 N N . LEU B 1 66 ? -19.26 -4.44 -2.52 1 98.83 66 LEU B N 1
ATOM 1557 C CA . LEU B 1 66 ? -19.51 -3.081 -2.053 1 98.83 66 LEU B CA 1
ATOM 1558 C C . LEU B 1 66 ? -18.252 -2.477 -1.439 1 98.83 66 LEU B C 1
ATOM 1560 O O . LEU B 1 66 ? -17.912 -1.325 -1.717 1 98.83 66 LEU B O 1
ATOM 1564 N N . VAL B 1 67 ? -17.604 -3.239 -0.656 1 98.83 67 VAL B N 1
ATOM 1565 C CA . VAL B 1 67 ? -16.406 -2.747 0.016 1 98.83 67 VAL B CA 1
ATOM 1566 C C . VAL B 1 67 ? -15.323 -2.442 -1.017 1 98.83 67 VAL B C 1
ATOM 1568 O O . VAL B 1 67 ? -14.721 -1.366 -0.995 1 98.83 67 VAL B O 1
ATOM 1571 N N . GLU B 1 68 ? -15.146 -3.379 -1.928 1 98.87 68 GLU B N 1
ATOM 1572 C CA . GLU B 1 68 ? -14.075 -3.2 -2.904 1 98.87 68 GLU B CA 1
ATOM 1573 C C . GLU B 1 68 ? -14.438 -2.135 -3.934 1 98.87 68 GLU B C 1
ATOM 1575 O O . GLU B 1 68 ? -13.767 -1.105 -4.033 1 98.87 68 GLU B O 1
ATOM 1580 N N . PHE B 1 69 ? -15.484 -2.345 -4.656 1 98.82 69 PHE B N 1
ATOM 1581 C CA . PHE B 1 69 ? -15.834 -1.442 -5.747 1 98.82 69 PHE B CA 1
ATOM 1582 C C . PHE B 1 69 ? -16.296 -0.094 -5.206 1 98.82 69 PHE B C 1
ATOM 1584 O O . PHE B 1 69 ? -15.856 0.955 -5.682 1 98.82 69 PHE B O 1
ATOM 1591 N N . GLY B 1 70 ? -17.174 -0.106 -4.191 1 98.81 70 GLY B N 1
ATOM 1592 C CA . GLY B 1 70 ? -17.609 1.126 -3.552 1 98.81 70 GLY B CA 1
ATOM 1593 C C . GLY B 1 70 ? -16.482 1.869 -2.861 1 98.81 70 GLY B C 1
ATOM 1594 O O . GLY B 1 70 ? -16.369 3.091 -2.985 1 98.81 70 GLY B O 1
ATOM 1595 N N . GLY B 1 71 ? -15.678 1.114 -2.095 1 98.89 71 GLY B N 1
ATOM 1596 C CA . GLY B 1 71 ? -14.52 1.727 -1.464 1 98.89 71 GLY B CA 1
ATOM 1597 C C . GLY B 1 71 ? -13.522 2.284 -2.461 1 98.89 71 GLY B C 1
ATOM 1598 O O . GLY B 1 71 ? -12.942 3.348 -2.238 1 98.89 71 GLY B O 1
ATOM 1599 N N . GLY B 1 72 ? -13.317 1.531 -3.567 1 98.91 72 GLY B N 1
ATOM 1600 C CA . GLY B 1 72 ? -12.457 2.031 -4.627 1 98.91 72 GLY B CA 1
ATOM 1601 C C . GLY B 1 72 ? -12.946 3.336 -5.227 1 98.91 72 GLY B C 1
ATOM 1602 O O . GLY B 1 72 ? -12.153 4.247 -5.474 1 98.91 72 GLY B O 1
ATOM 1603 N N . LEU B 1 73 ? -14.202 3.473 -5.454 1 98.92 73 LEU B N 1
ATOM 1604 C CA . LEU B 1 73 ? -14.784 4.704 -5.978 1 98.92 73 LEU B CA 1
ATOM 1605 C C . LEU B 1 73 ? -14.637 5.845 -4.977 1 98.92 73 LEU B C 1
ATOM 1607 O O . LEU B 1 73 ? -14.353 6.981 -5.362 1 98.92 73 LEU B O 1
ATOM 1611 N N . ALA B 1 74 ? -14.886 5.512 -3.745 1 98.89 74 ALA B N 1
ATOM 1612 C CA . ALA B 1 74 ? -14.727 6.52 -2.7 1 98.89 74 ALA B CA 1
ATOM 1613 C C . ALA B 1 74 ? -13.308 7.081 -2.69 1 98.89 74 ALA B C 1
ATOM 1615 O O . ALA B 1 74 ? -13.114 8.295 -2.591 1 98.89 74 ALA B O 1
ATOM 1616 N N . LEU B 1 75 ? -12.332 6.227 -2.828 1 98.91 75 LEU B N 1
ATOM 1617 C CA . LEU B 1 75 ? -10.944 6.675 -2.855 1 98.91 75 LEU B CA 1
ATOM 1618 C C . LEU B 1 75 ? -10.654 7.47 -4.124 1 98.91 75 LEU B C 1
ATOM 1620 O O . LEU B 1 75 ? -9.969 8.494 -4.077 1 98.91 75 LEU B O 1
ATOM 1624 N N . LEU B 1 76 ? -11.182 6.974 -5.229 1 98.81 76 LEU B N 1
ATOM 1625 C CA . LEU B 1 76 ? -10.957 7.637 -6.509 1 98.81 76 LEU B CA 1
ATOM 1626 C C . LEU B 1 76 ? -11.406 9.093 -6.453 1 98.81 76 LEU B C 1
ATOM 1628 O O . LEU B 1 76 ? -10.679 9.988 -6.892 1 98.81 76 LEU B O 1
ATOM 1632 N N . PHE B 1 77 ? -12.461 9.365 -5.79 1 98.69 77 PHE B N 1
ATOM 1633 C CA . PHE B 1 77 ? -13.039 10.704 -5.8 1 98.69 77 PHE B CA 1
ATOM 1634 C C . PHE B 1 77 ? -12.735 11.434 -4.497 1 98.69 77 PHE B C 1
ATOM 1636 O O . PHE B 1 77 ? -13.047 12.618 -4.356 1 98.69 77 PHE B O 1
ATOM 1643 N N . GLY B 1 78 ? -12.114 10.807 -3.588 1 98.62 78 GLY B N 1
ATOM 1644 C CA . GLY B 1 78 ? -11.855 11.406 -2.288 1 98.62 78 GLY B CA 1
ATOM 1645 C C . GLY B 1 78 ? -13.121 11.747 -1.526 1 98.62 78 GLY B C 1
ATOM 1646 O O . GLY B 1 78 ? -13.268 12.863 -1.023 1 98.62 78 GLY B O 1
ATOM 1647 N N . PHE B 1 79 ? -14.045 10.771 -1.51 1 98.39 79 PHE B N 1
ATOM 1648 C CA . PHE B 1 79 ? -15.306 10.892 -0.788 1 98.39 79 PHE B CA 1
ATOM 1649 C C . PHE B 1 79 ? -15.345 9.936 0.399 1 98.39 79 PHE B C 1
ATOM 1651 O O . PHE B 1 79 ? -15.267 8.718 0.224 1 98.39 79 PHE B O 1
ATOM 1658 N N . GLN B 1 80 ? -15.542 10.497 1.653 1 98.39 80 GLN B N 1
ATOM 1659 C CA . GLN B 1 80 ? -15.489 9.668 2.852 1 98.39 80 GLN B CA 1
ATOM 1660 C C . GLN B 1 80 ? -14.223 8.817 2.877 1 98.39 80 GLN B C 1
ATOM 1662 O O . GLN B 1 80 ? -14.279 7.619 3.162 1 98.39 80 GLN B O 1
ATOM 1667 N N . ALA B 1 81 ? -13.153 9.508 2.582 1 98.69 81 ALA B N 1
ATOM 1668 C CA . ALA B 1 81 ? -11.92 8.799 2.252 1 98.69 81 ALA B CA 1
ATOM 1669 C C . ALA B 1 81 ? -11.328 8.124 3.487 1 98.69 81 ALA B C 1
ATOM 1671 O O . ALA B 1 81 ? -10.794 7.016 3.4 1 98.69 81 ALA B O 1
ATOM 1672 N N . ARG B 1 82 ? -11.371 8.742 4.627 1 98.77 82 ARG B N 1
ATOM 1673 C CA . ARG B 1 82 ? -10.834 8.126 5.837 1 98.77 82 ARG B CA 1
ATOM 1674 C C . ARG B 1 82 ? -11.618 6.872 6.206 1 98.77 82 ARG B C 1
ATOM 1676 O O . ARG B 1 82 ? -11.031 5.856 6.585 1 98.77 82 ARG B O 1
ATOM 1683 N N . PHE B 1 83 ? -12.871 6.951 6.064 1 98.82 83 PHE B N 1
ATOM 1684 C CA . PHE B 1 83 ? -13.742 5.822 6.369 1 98.82 83 PHE B CA 1
ATOM 1685 C C . PHE B 1 83 ? -13.519 4.684 5.38 1 98.82 83 PHE B C 1
ATOM 1687 O O . PHE B 1 83 ? -13.411 3.522 5.777 1 98.82 83 PHE B O 1
ATOM 1694 N N . ALA B 1 84 ? -13.494 5.019 4.117 1 98.93 84 ALA B N 1
ATOM 1695 C CA . ALA B 1 84 ? -13.23 4.022 3.083 1 98.93 84 ALA B CA 1
ATOM 1696 C C . ALA B 1 84 ? -11.867 3.366 3.289 1 98.93 84 ALA B C 1
ATOM 1698 O O . ALA B 1 84 ? -11.729 2.149 3.144 1 98.93 84 ALA B O 1
ATOM 1699 N N . ALA B 1 85 ? -10.886 4.16 3.611 1 98.97 85 ALA B N 1
ATOM 1700 C CA . ALA B 1 85 ? -9.542 3.634 3.832 1 98.97 85 ALA B CA 1
ATOM 1701 C C . ALA B 1 85 ? -9.514 2.685 5.027 1 98.97 85 ALA B C 1
ATOM 1703 O O . ALA B 1 85 ? -8.838 1.654 4.993 1 98.97 85 ALA B O 1
ATOM 1704 N N . PHE B 1 86 ? -10.221 3.023 6.04 1 98.92 86 PHE B N 1
ATOM 1705 C CA . PHE B 1 86 ? -10.34 2.143 7.197 1 98.92 86 PHE B CA 1
ATOM 1706 C C . PHE B 1 86 ? -10.938 0.8 6.796 1 98.92 86 PHE B C 1
ATOM 1708 O O . PHE B 1 86 ? -10.367 -0.252 7.09 1 98.92 86 PHE B O 1
ATOM 1715 N N . GLY B 1 87 ? -12.033 0.827 6.12 1 98.87 87 GLY B N 1
ATOM 1716 C CA . GLY B 1 87 ? -12.705 -0.389 5.69 1 98.87 87 GLY B CA 1
ATOM 1717 C C . GLY B 1 87 ? -11.862 -1.238 4.757 1 98.87 87 GLY B C 1
ATOM 1718 O O . GLY B 1 87 ? -11.754 -2.452 4.941 1 98.87 87 GLY B O 1
ATOM 1719 N N . LEU B 1 88 ? -11.242 -0.618 3.81 1 98.96 88 LEU B N 1
ATOM 1720 C CA . LEU B 1 88 ? -10.423 -1.332 2.836 1 98.96 88 LEU B CA 1
ATOM 1721 C C . LEU B 1 88 ? -9.154 -1.873 3.486 1 98.96 88 LEU B C 1
ATOM 1723 O O . LEU B 1 88 ? -8.664 -2.939 3.108 1 98.96 88 LEU B O 1
ATOM 1727 N N . GLY B 1 89 ? -8.598 -1.092 4.455 1 98.95 89 GLY B N 1
ATOM 1728 C CA . GLY B 1 89 ? -7.45 -1.597 5.191 1 98.95 89 GLY B CA 1
ATOM 1729 C C . GLY B 1 89 ? -7.744 -2.877 5.951 1 98.95 89 GLY B C 1
ATOM 1730 O O . GLY B 1 89 ? -7.001 -3.855 5.841 1 98.95 89 GLY B O 1
ATOM 1731 N N . ILE B 1 90 ? -8.831 -2.873 6.671 1 98.9 90 ILE B N 1
ATOM 1732 C CA . ILE B 1 90 ? -9.245 -4.056 7.419 1 98.9 90 ILE B CA 1
ATOM 1733 C C . ILE B 1 90 ? -9.544 -5.199 6.452 1 98.9 90 ILE B C 1
ATOM 1735 O O . ILE B 1 90 ? -9.169 -6.347 6.703 1 98.9 90 ILE B O 1
ATOM 1739 N N . PHE B 1 91 ? -10.195 -4.879 5.416 1 98.85 91 PHE B N 1
ATOM 1740 C CA . PHE B 1 91 ? -10.497 -5.865 4.385 1 98.85 91 PHE B CA 1
ATOM 1741 C C . PHE B 1 91 ? -9.219 -6.509 3.861 1 98.85 91 PHE B C 1
ATOM 1743 O O . PHE B 1 91 ? -9.154 -7.73 3.701 1 98.85 91 PHE B O 1
ATOM 1750 N N . SER B 1 92 ? -8.223 -5.698 3.565 1 98.87 92 SER B N 1
ATOM 1751 C CA . SER B 1 92 ? -6.955 -6.202 3.046 1 98.87 92 SER B CA 1
ATOM 1752 C C . SER B 1 92 ? -6.28 -7.132 4.048 1 98.87 92 SER B C 1
ATOM 1754 O O . SER B 1 92 ? -5.725 -8.166 3.668 1 98.87 92 SER B O 1
ATOM 1756 N N . ILE B 1 93 ? -6.341 -6.814 5.312 1 98.82 93 ILE B N 1
ATOM 1757 C CA . ILE B 1 93 ? -5.766 -7.671 6.343 1 98.82 93 ILE B CA 1
ATOM 1758 C C . ILE B 1 93 ? -6.548 -8.98 6.42 1 98.82 93 ILE B C 1
ATOM 1760 O O . ILE B 1 93 ? -5.958 -10.062 6.443 1 98.82 93 ILE B O 1
ATOM 1764 N N . LEU B 1 94 ? -7.849 -8.88 6.445 1 98.07 94 LEU B N 1
ATOM 1765 C CA . LEU B 1 94 ? -8.686 -10.071 6.539 1 98.07 94 LEU B CA 1
ATOM 1766 C C . LEU B 1 94 ? -8.453 -10.994 5.347 1 98.07 94 LEU B C 1
ATOM 1768 O O . LEU B 1 94 ? -8.333 -12.21 5.512 1 98.07 94 LEU B O 1
ATOM 1772 N N . THR B 1 95 ? -8.404 -10.427 4.151 1 97.54 95 THR B N 1
ATOM 1773 C CA . THR B 1 95 ? -8.249 -11.257 2.961 1 97.54 95 THR B CA 1
ATOM 1774 C C . THR B 1 95 ? -6.854 -11.874 2.91 1 97.54 95 THR B C 1
ATOM 1776 O O . THR B 1 95 ? -6.673 -12.969 2.373 1 97.54 95 THR B O 1
ATOM 1779 N N . ALA B 1 96 ? -5.828 -11.199 3.494 1 98.03 96 ALA B N 1
ATOM 1780 C CA . ALA B 1 96 ? -4.504 -11.803 3.621 1 98.03 96 ALA B CA 1
ATOM 1781 C C . ALA B 1 96 ? -4.573 -13.117 4.394 1 98.03 96 ALA B C 1
ATOM 1783 O O . ALA B 1 96 ? -4.066 -14.143 3.933 1 98.03 96 ALA B O 1
ATOM 1784 N N . PHE B 1 97 ? -5.259 -13.156 5.465 1 96.83 97 PHE B N 1
ATOM 1785 C CA . PHE B 1 97 ? -5.286 -14.314 6.352 1 96.83 97 PHE B CA 1
ATOM 1786 C C . PHE B 1 97 ? -6.246 -15.375 5.828 1 96.83 97 PHE B C 1
ATOM 1788 O O . PHE B 1 97 ? -6.023 -16.572 6.022 1 96.83 97 PHE B O 1
ATOM 1795 N N . LEU B 1 98 ? -7.256 -14.978 5.127 1 95.27 98 LEU B N 1
ATOM 1796 C CA . LEU B 1 98 ? -8.287 -15.925 4.717 1 95.27 98 LEU B CA 1
ATOM 1797 C C . LEU B 1 98 ? -7.914 -16.597 3.4 1 95.27 98 LEU B C 1
ATOM 1799 O O . LEU B 1 98 ? -8.252 -17.762 3.176 1 95.27 98 LEU B O 1
ATOM 1803 N N . PHE B 1 99 ? -7.166 -15.885 2.544 1 94.27 99 PHE B N 1
ATOM 1804 C CA . PHE B 1 99 ? -7.054 -16.405 1.187 1 94.27 99 PHE B CA 1
ATOM 1805 C C . PHE B 1 99 ? -5.592 -16.598 0.801 1 94.27 99 PHE B C 1
ATOM 1807 O O . PHE B 1 99 ? -5.292 -17.17 -0.249 1 94.27 99 PHE B O 1
ATOM 1814 N N . HIS B 1 100 ? -4.709 -16.11 1.618 1 93.75 100 HIS B N 1
ATOM 1815 C CA . HIS B 1 100 ? -3.321 -16.158 1.173 1 93.75 100 HIS B CA 1
ATOM 1816 C C . HIS B 1 100 ? -2.424 -16.792 2.231 1 93.75 100 HIS B C 1
ATOM 1818 O O . HIS B 1 100 ? -1.271 -16.389 2.396 1 93.75 100 HIS B O 1
ATOM 1824 N N . GLN B 1 101 ? -3.1 -17.713 2.944 1 86.56 101 GLN B N 1
ATOM 1825 C CA . GLN B 1 101 ? -2.315 -18.49 3.897 1 86.56 101 GLN B CA 1
ATOM 1826 C C . GLN B 1 101 ? -2.024 -19.888 3.359 1 86.56 101 GLN B C 1
ATOM 1828 O O . GLN B 1 101 ? -2.884 -20.509 2.731 1 86.56 101 GLN B O 1
ATOM 1833 N N . GLY B 1 102 ? -0.778 -20.208 3.109 1 84.45 102 GLY B N 1
ATOM 1834 C CA . GLY B 1 102 ? -0.444 -21.584 2.777 1 84.45 102 GLY B CA 1
ATOM 1835 C C . GLY B 1 102 ? -0.405 -21.844 1.283 1 84.45 102 GLY B C 1
ATOM 1836 O O . GLY B 1 102 ? -0.156 -20.93 0.494 1 84.45 102 GLY B O 1
ATOM 1837 N N . GLY B 1 103 ? -0.551 -23.249 0.739 1 86.69 103 GLY B N 1
ATOM 1838 C CA . GLY B 1 103 ? -0.488 -23.698 -0.643 1 86.69 103 GLY B CA 1
ATOM 1839 C C . GLY B 1 103 ? -0.234 -25.188 -0.774 1 86.69 103 GLY B C 1
ATOM 1840 O O . GLY B 1 103 ? 0.29 -25.817 0.147 1 86.69 103 GLY B O 1
ATOM 1841 N N . ALA B 1 104 ? -0.663 -25.666 -1.883 1 89.36 104 ALA B N 1
ATOM 1842 C CA . ALA B 1 104 ? -0.621 -27.107 -2.117 1 89.36 104 ALA B CA 1
ATOM 1843 C C . ALA B 1 104 ? 0.813 -27.587 -2.322 1 89.36 104 ALA B C 1
ATOM 1845 O O . ALA B 1 104 ? 1.113 -28.767 -2.125 1 89.36 104 ALA B O 1
ATOM 1846 N N . ASP B 1 105 ? 1.652 -26.788 -2.749 1 91.98 105 ASP B N 1
ATOM 1847 C CA . ASP B 1 105 ? 3.062 -27.092 -2.972 1 91.98 105 ASP B CA 1
ATOM 1848 C C . ASP B 1 105 ? 3.938 -25.872 -2.693 1 91.98 105 ASP B C 1
ATOM 1850 O O . ASP B 1 105 ? 3.437 -24.823 -2.283 1 91.98 105 ASP B O 1
ATOM 1854 N N . ALA B 1 106 ? 5.137 -26.046 -2.844 1 91.49 106 ALA B N 1
ATOM 1855 C CA . ALA B 1 106 ? 6.111 -25.021 -2.477 1 91.49 106 ALA B CA 1
ATOM 1856 C C . ALA B 1 106 ? 5.92 -23.759 -3.314 1 91.49 106 ALA B C 1
ATOM 1858 O O . ALA B 1 106 ? 6.035 -22.643 -2.801 1 91.49 106 ALA B O 1
ATOM 1859 N N . ALA B 1 107 ? 5.628 -23.909 -4.56 1 90.45 107 ALA B N 1
ATOM 1860 C CA . ALA B 1 107 ? 5.443 -22.766 -5.451 1 90.45 107 ALA B CA 1
ATOM 1861 C C . ALA B 1 107 ? 4.196 -21.972 -5.072 1 90.45 107 ALA B C 1
ATOM 1863 O O . ALA B 1 107 ? 4.23 -20.74 -5.017 1 90.45 107 ALA B O 1
ATOM 1864 N N . ALA B 1 108 ? 3.173 -22.681 -4.814 1 91.92 108 ALA B N 1
ATOM 1865 C CA . ALA B 1 108 ? 1.927 -22.044 -4.397 1 91.92 108 ALA B CA 1
ATOM 1866 C C . ALA B 1 108 ? 2.09 -21.352 -3.046 1 91.92 108 ALA B C 1
ATOM 1868 O O . ALA B 1 108 ? 1.546 -20.267 -2.828 1 91.92 108 ALA B O 1
ATOM 1869 N N . GLN B 1 109 ? 2.843 -21.956 -2.175 1 94.06 109 GLN B N 1
ATOM 1870 C CA . GLN B 1 109 ? 3.097 -21.364 -0.866 1 94.06 109 GLN B CA 1
ATOM 1871 C C . GLN B 1 109 ? 3.883 -20.062 -0.995 1 94.06 109 GLN B C 1
ATOM 1873 O O . GLN B 1 109 ? 3.579 -19.078 -0.318 1 94.06 109 GLN B O 1
ATOM 1878 N N . TYR B 1 110 ? 4.812 -20.077 -1.844 1 93.65 110 TYR B N 1
ATOM 1879 C CA . TYR B 1 110 ? 5.636 -18.893 -2.062 1 93.65 110 TYR B CA 1
ATOM 1880 C C . TYR B 1 110 ? 4.81 -17.755 -2.65 1 93.65 110 TYR B C 1
ATOM 1882 O O . TYR B 1 110 ? 4.845 -16.63 -2.146 1 93.65 110 TYR B O 1
ATOM 1890 N N . ASN B 1 111 ? 4.066 -18.066 -3.665 1 95.02 111 ASN B N 1
ATOM 1891 C CA . ASN B 1 111 ? 3.228 -17.067 -4.32 1 95.02 111 ASN B CA 1
ATOM 1892 C C . ASN B 1 111 ? 2.192 -16.489 -3.361 1 95.02 111 ASN B C 1
ATOM 1894 O O . ASN B 1 111 ? 2.006 -15.272 -3.301 1 95.02 111 ASN B O 1
ATOM 1898 N N . ASN B 1 112 ? 1.569 -17.346 -2.596 1 96.1 112 ASN B N 1
ATOM 1899 C CA . ASN B 1 112 ? 0.584 -16.893 -1.618 1 96.1 112 ASN B CA 1
ATOM 1900 C C . ASN B 1 112 ? 1.23 -16.051 -0.521 1 96.1 112 ASN B C 1
ATOM 1902 O O . ASN B 1 112 ? 0.621 -15.103 -0.021 1 96.1 112 ASN B O 1
ATOM 1906 N N . GLY B 1 113 ? 2.411 -16.429 -0.155 1 97.14 113 GLY B N 1
ATOM 1907 C CA . GLY B 1 113 ? 3.134 -15.625 0.818 1 97.14 113 GLY B CA 1
ATOM 1908 C C . GLY B 1 113 ? 3.377 -14.201 0.352 1 97.14 113 GLY B C 1
ATOM 1909 O O . GLY B 1 113 ? 3.256 -13.257 1.135 1 97.14 113 GLY B O 1
ATOM 1910 N N . ILE B 1 114 ? 3.671 -14.033 -0.884 1 97.43 114 ILE B N 1
ATOM 1911 C CA . ILE B 1 114 ? 3.896 -12.706 -1.447 1 97.43 114 ILE B CA 1
ATOM 1912 C C . ILE B 1 114 ? 2.583 -11.927 -1.474 1 97.43 114 ILE B C 1
ATOM 1914 O O . ILE B 1 114 ? 2.541 -10.756 -1.091 1 97.43 114 ILE B O 1
ATOM 1918 N N . HIS B 1 115 ? 1.503 -12.604 -1.912 1 98.18 115 HIS B N 1
ATOM 1919 C CA . HIS B 1 115 ? 0.198 -11.954 -1.884 1 98.18 115 HIS B CA 1
ATOM 1920 C C . HIS B 1 115 ? -0.162 -11.498 -0.474 1 98.18 115 HIS B C 1
ATOM 1922 O O . HIS B 1 115 ? -0.701 -10.404 -0.289 1 98.18 115 HIS B O 1
ATOM 1928 N N . PHE B 1 116 ? 0.123 -12.35 0.534 1 98.54 116 PHE B N 1
ATOM 1929 C CA . PHE B 1 116 ? -0.152 -12.056 1.936 1 98.54 116 PHE B CA 1
ATOM 1930 C C . PHE B 1 116 ? 0.546 -10.771 2.366 1 98.54 116 PHE B C 1
ATOM 1932 O O . PHE B 1 116 ? -0.095 -9.855 2.885 1 98.54 116 PHE B O 1
ATOM 1939 N N . MET B 1 117 ? 1.787 -10.721 2.08 1 98.69 117 MET B N 1
ATOM 1940 C CA . MET B 1 117 ? 2.576 -9.576 2.527 1 98.69 117 MET B CA 1
ATOM 1941 C C . MET B 1 117 ? 2.188 -8.315 1.763 1 98.69 117 MET B C 1
ATOM 1943 O O . MET B 1 117 ? 2.214 -7.215 2.317 1 98.69 117 MET B O 1
ATOM 1947 N N . LYS B 1 118 ? 1.857 -8.435 0.503 1 98.87 118 LYS B N 1
ATOM 1948 C CA . LYS B 1 118 ? 1.429 -7.266 -0.259 1 98.87 118 LYS B CA 1
ATOM 1949 C C . LYS B 1 118 ? 0.103 -6.723 0.264 1 98.87 118 LYS B C 1
ATOM 1951 O O . LYS B 1 118 ? -0.106 -5.508 0.302 1 98.87 118 LYS B O 1
ATOM 1956 N N . ASN B 1 119 ? -0.783 -7.642 0.671 1 98.9 119 ASN B N 1
ATOM 1957 C CA . ASN B 1 119 ? -2.025 -7.19 1.288 1 98.9 119 ASN B CA 1
ATOM 1958 C C . ASN B 1 119 ? -1.761 -6.407 2.571 1 98.9 119 ASN B C 1
ATOM 1960 O O . ASN B 1 119 ? -2.413 -5.394 2.831 1 98.9 119 ASN B O 1
ATOM 1964 N N . LEU B 1 120 ? -0.851 -6.88 3.335 1 98.91 120 LEU B N 1
ATOM 1965 C CA . LEU B 1 120 ? -0.507 -6.155 4.553 1 98.91 120 LEU B CA 1
ATOM 1966 C C . LEU B 1 120 ? 0.09 -4.791 4.225 1 98.91 120 LEU B C 1
ATOM 1968 O O . LEU B 1 120 ? -0.211 -3.8 4.894 1 98.91 120 LEU B O 1
ATOM 1972 N N . ALA B 1 121 ? 0.924 -4.734 3.243 1 98.96 121 ALA B N 1
ATOM 1973 C CA . ALA B 1 121 ? 1.542 -3.471 2.845 1 98.96 121 ALA B CA 1
ATOM 1974 C C . ALA B 1 121 ? 0.494 -2.484 2.339 1 98.96 121 ALA B C 1
ATOM 1976 O O . ALA B 1 121 ? 0.553 -1.292 2.651 1 98.96 121 ALA B O 1
ATOM 1977 N N . MET B 1 122 ? -0.442 -2.991 1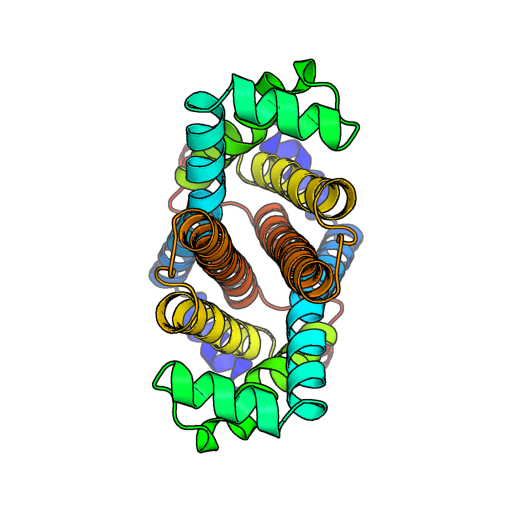.571 1 98.93 122 MET B N 1
ATOM 1978 C CA . MET B 1 122 ? -1.54 -2.14 1.124 1 98.93 122 MET B CA 1
ATOM 1979 C C . MET B 1 122 ? -2.322 -1.59 2.312 1 98.93 122 MET B C 1
ATOM 1981 O O . MET B 1 122 ? -2.709 -0.42 2.318 1 98.93 122 MET B O 1
ATOM 1985 N N . ALA B 1 123 ? -2.556 -2.458 3.264 1 98.96 123 ALA B N 1
ATOM 1986 C CA . ALA B 1 123 ? -3.247 -1.999 4.466 1 98.96 123 ALA B CA 1
ATOM 1987 C C . ALA B 1 123 ? -2.478 -0.867 5.142 1 98.96 123 ALA B C 1
ATOM 1989 O O . ALA B 1 123 ? -3.073 0.121 5.58 1 98.96 123 ALA B O 1
ATOM 1990 N N . GLY B 1 124 ? -1.178 -1.042 5.247 1 98.95 124 GLY B N 1
ATOM 1991 C CA . GLY B 1 124 ? -0.371 0.033 5.801 1 98.95 124 GLY B CA 1
ATOM 1992 C C . GLY B 1 124 ? -0.555 1.352 5.075 1 98.95 124 GLY B C 1
ATOM 1993 O O . GLY B 1 124 ? -0.699 2.4 5.707 1 98.95 124 GLY B O 1
ATOM 1994 N N . GLY B 1 125 ? -0.537 1.327 3.764 1 98.94 125 GLY B N 1
ATOM 1995 C CA . GLY B 1 125 ? -0.771 2.523 2.97 1 98.94 125 GLY B CA 1
ATOM 1996 C C . GLY B 1 125 ? -2.145 3.127 3.193 1 98.94 125 GLY B C 1
ATOM 1997 O O . GLY B 1 125 ? -2.283 4.348 3.291 1 98.94 125 GLY B O 1
ATOM 1998 N N . LEU B 1 126 ? -3.129 2.275 3.291 1 98.97 126 LEU B N 1
ATOM 1999 C CA . LEU B 1 126 ? -4.497 2.723 3.528 1 98.97 126 LEU B CA 1
ATOM 2000 C C . LEU B 1 126 ? -4.629 3.364 4.905 1 98.97 126 LEU B C 1
ATOM 2002 O O . LEU B 1 126 ? -5.392 4.316 5.081 1 98.97 126 LEU B O 1
ATOM 2006 N N . PHE B 1 127 ? -3.905 2.89 5.853 1 98.93 127 PHE B N 1
ATOM 2007 C CA . PHE B 1 127 ? -3.96 3.489 7.181 1 98.93 127 PHE B CA 1
ATOM 2008 C C . PHE B 1 127 ? -3.306 4.865 7.182 1 98.93 127 PHE B C 1
ATOM 2010 O O . PHE B 1 127 ? -3.729 5.759 7.918 1 98.93 127 PHE B O 1
ATOM 2017 N N . PHE B 1 128 ? -2.296 5.096 6.326 1 98.86 128 PHE B N 1
ATOM 2018 C CA . PHE B 1 128 ? -1.77 6.447 6.169 1 98.86 128 PHE B CA 1
ATOM 2019 C C . PHE B 1 128 ? -2.821 7.37 5.565 1 98.86 128 PHE B C 1
ATOM 2021 O O . PHE B 1 128 ? -2.959 8.521 5.985 1 98.86 128 PHE B O 1
ATOM 2028 N N . LEU B 1 129 ? -3.532 6.854 4.598 1 98.9 129 LEU B N 1
ATOM 2029 C CA . LEU B 1 129 ? -4.613 7.645 4.021 1 98.9 129 LEU B CA 1
ATOM 2030 C C . LEU B 1 129 ? -5.695 7.926 5.059 1 98.9 129 LEU B C 1
ATOM 2032 O O . LEU B 1 129 ? -6.214 9.041 5.134 1 98.9 129 LEU B O 1
ATOM 2036 N N . MET B 1 130 ? -6.032 6.916 5.834 1 98.92 130 MET B N 1
ATOM 2037 C CA . MET B 1 130 ? -6.998 7.083 6.917 1 98.92 130 MET B CA 1
ATOM 2038 C C . MET B 1 130 ? -6.569 8.202 7.86 1 98.92 130 MET B C 1
ATOM 2040 O O . MET B 1 130 ? -7.397 9.003 8.297 1 98.92 130 MET B O 1
ATOM 2044 N N . LEU B 1 131 ? -5.367 8.268 8.185 1 98.76 131 LEU B N 1
ATOM 2045 C CA . LEU B 1 131 ? -4.811 9.225 9.135 1 98.76 131 LEU B CA 1
ATOM 2046 C C . LEU B 1 131 ? -4.842 10.639 8.565 1 98.76 131 LEU B C 1
ATOM 2048 O O . LEU B 1 131 ? -5.137 11.596 9.284 1 98.76 131 LEU B O 1
ATOM 2052 N N . HIS B 1 132 ? -4.624 10.803 7.208 1 98.14 132 HIS B N 1
ATOM 2053 C CA . HIS B 1 132 ? -4.296 12.127 6.692 1 98.14 132 HIS B CA 1
ATOM 2054 C C . HIS B 1 132 ? -5.386 12.64 5.756 1 98.14 132 HIS B C 1
ATOM 2056 O O . HIS B 1 132 ? -5.441 13.835 5.457 1 98.14 132 HIS B O 1
ATOM 2062 N N . GLY B 1 133 ? -6.216 11.692 5.28 1 98.06 133 GLY B N 1
ATOM 2063 C CA . GLY B 1 133 ? -7.338 12.088 4.444 1 98.06 133 GLY B CA 1
ATOM 2064 C C . GLY B 1 133 ? -6.989 12.155 2.97 1 98.06 133 GLY B C 1
ATOM 2065 O O . GLY B 1 133 ? -5.903 11.735 2.564 1 98.06 133 GLY B O 1
ATOM 2066 N N . ALA B 1 134 ? -7.849 12.709 2.176 1 98.32 134 ALA B N 1
ATOM 2067 C CA . ALA B 1 134 ? -7.815 12.559 0.723 1 98.32 134 ALA B CA 1
ATOM 2068 C C . ALA B 1 134 ? -7.083 13.726 0.067 1 98.32 134 ALA B C 1
ATOM 2070 O O . ALA B 1 134 ? -6.776 13.682 -1.126 1 98.32 134 ALA B O 1
ATOM 2071 N N . GLY B 1 135 ? -6.815 14.732 0.773 1 97.03 135 GLY B N 1
ATOM 2072 C CA . GLY B 1 135 ? -6.118 15.877 0.209 1 97.03 135 GLY B CA 1
ATOM 2073 C C . GLY B 1 135 ? -7.054 16.904 -0.4 1 97.03 135 GLY B C 1
ATOM 2074 O O . GLY B 1 135 ? -8.276 16.777 -0.295 1 97.03 135 GLY B O 1
ATOM 2075 N N . ARG B 1 136 ? -6.506 17.863 -1.131 1 97.14 136 ARG B N 1
ATOM 2076 C CA . ARG B 1 136 ? -7.251 19.039 -1.568 1 97.14 136 ARG B CA 1
ATOM 2077 C C . ARG B 1 136 ? -8.104 18.724 -2.792 1 97.14 136 ARG B C 1
ATOM 2079 O O . ARG B 1 136 ? -9.206 19.257 -2.941 1 97.14 136 ARG B O 1
ATOM 2086 N N . ILE B 1 137 ? -7.545 17.95 -3.654 1 98.09 137 ILE B N 1
ATOM 2087 C CA . ILE B 1 137 ? -8.309 17.557 -4.832 1 98.09 137 ILE B CA 1
ATOM 2088 C C . ILE B 1 137 ? -9.192 16.357 -4.497 1 98.09 137 ILE B C 1
ATOM 2090 O O . ILE B 1 137 ? -8.885 15.226 -4.881 1 98.09 137 ILE B O 1
ATOM 2094 N N . SER B 1 138 ? -10.303 16.621 -3.784 1 98.43 138 SER B N 1
ATOM 2095 C CA . SER B 1 138 ? -11.187 15.57 -3.29 1 98.43 138 SER B CA 1
ATOM 2096 C C . SER B 1 138 ? -12.585 16.111 -3.007 1 98.43 138 SER B C 1
ATOM 2098 O O . SER B 1 138 ? -12.758 17.311 -2.784 1 98.43 138 SER B O 1
ATOM 2100 N N . LEU B 1 139 ? -13.538 15.283 -2.995 1 98.21 139 LEU B N 1
ATOM 2101 C CA . LEU B 1 139 ? -14.894 15.672 -2.623 1 98.21 139 LEU B CA 1
ATOM 2102 C C . LEU B 1 139 ? -14.974 16.013 -1.139 1 98.21 139 LEU B C 1
ATOM 2104 O O . LEU B 1 139 ? -15.742 16.892 -0.74 1 98.21 139 LEU B O 1
ATOM 2108 N N . ASP B 1 140 ? -14.22 15.262 -0.351 1 97.51 140 ASP B N 1
ATOM 2109 C CA . ASP B 1 140 ? -14.181 15.595 1.07 1 97.51 140 ASP B CA 1
ATOM 2110 C C . ASP B 1 140 ? -13.788 17.055 1.281 1 97.51 140 ASP B C 1
ATOM 2112 O O . ASP B 1 140 ? -14.392 17.755 2.097 1 97.51 140 ASP B O 1
ATOM 2116 N N . HIS B 1 141 ? -12.719 17.507 0.541 1 95.84 141 HIS B N 1
ATOM 2117 C CA . HIS B 1 141 ? -12.265 18.889 0.648 1 95.84 141 HIS B CA 1
ATOM 2118 C C . HIS B 1 141 ? -13.333 19.86 0.156 1 95.84 141 HIS B C 1
ATOM 2120 O O . HIS B 1 141 ? -13.534 20.921 0.751 1 95.84 141 HIS B O 1
ATOM 2126 N N . ALA B 1 142 ? -14.06 19.467 -0.832 1 95.07 142 ALA B N 1
ATOM 2127 C CA . ALA B 1 142 ? -15.072 20.336 -1.427 1 95.07 142 ALA B CA 1
ATOM 2128 C C . ALA B 1 142 ? -16.284 20.474 -0.511 1 95.07 142 ALA B C 1
ATOM 2130 O O . ALA B 1 142 ? -16.916 21.532 -0.462 1 95.07 142 ALA B O 1
ATOM 2131 N N . ILE B 1 143 ? -16.568 19.482 0.242 1 91.12 143 ILE B N 1
ATOM 2132 C CA . ILE B 1 143 ? -17.801 19.458 1.022 1 91.12 143 ILE B CA 1
ATOM 2133 C C . ILE B 1 143 ? -17.522 19.94 2.444 1 91.12 143 ILE B C 1
ATOM 2135 O O . ILE B 1 143 ? -18.378 20.568 3.072 1 91.12 143 ILE B O 1
ATOM 2139 N N . GLU B 1 144 ? -16.457 19.429 3.03 1 78.86 144 GLU B N 1
ATOM 2140 C CA . GLU B 1 144 ? -16.168 19.762 4.421 1 78.86 144 GLU B CA 1
ATOM 2141 C C . GLU B 1 144 ? -15.7 21.209 4.556 1 78.86 144 GLU B C 1
ATOM 2143 O O . GLU B 1 144 ? -15.608 21.736 5.667 1 78.86 144 GLU B O 1
ATOM 2148 N N . LYS B 1 145 ? -15.592 22.093 3.469 1 62.55 145 LYS B N 1
ATOM 2149 C CA . LYS B 1 145 ? -15.375 23.535 3.542 1 62.55 145 LYS B CA 1
ATOM 2150 C C . LYS B 1 145 ? -16.65 24.262 3.961 1 62.55 145 LYS B C 1
ATOM 2152 O O . LYS B 1 145 ? -17.756 23.818 3.644 1 62.55 145 LYS B O 1
#

Solvent-accessible surface area (backbone atoms only — not comparable to full-atom values): 13452 Å² total; per-residue (Å²): 128,94,50,64,32,56,55,45,44,65,54,36,63,35,69,71,44,37,32,48,49,39,41,51,20,31,45,33,39,17,47,41,28,36,54,50,17,50,48,42,66,78,35,42,67,64,46,28,50,52,34,42,76,61,73,36,67,41,84,50,48,66,58,51,34,43,47,27,30,49,30,14,51,22,36,59,47,12,38,46,28,21,39,33,23,47,53,49,19,52,47,29,46,50,48,20,65,59,72,21,61,56,59,95,44,72,68,45,27,51,53,21,44,50,53,22,35,47,25,32,17,32,20,15,19,23,46,46,35,26,61,70,42,42,46,66,70,18,47,42,46,67,58,77,100,128,96,49,65,32,57,55,46,43,66,56,35,62,36,70,70,45,36,32,50,49,39,43,51,20,30,44,33,40,18,48,43,28,35,54,52,19,49,47,41,65,78,36,41,68,64,45,30,52,52,34,42,77,60,74,36,69,43,84,49,47,66,57,52,34,42,49,28,28,50,28,13,50,22,36,59,47,12,39,46,28,23,40,32,21,47,53,48,19,52,47,28,46,52,48,19,66,59,72,22,63,56,59,95,43,72,67,45,26,52,54,22,45,51,52,20,35,47,25,32,17,33,20,14,20,24,46,47,34,27,61,70,42,42,45,66,70,19,45,42,46,66,60,78,101

Radius of gyration: 18.95 Å; Cα contacts (8 Å, |Δi|>4): 462; chains: 2; bounding box: 50×51×41 Å

InterPro domains:
  IPR032808 DoxX family [PF07681] (23-101)
  IPR051907 DoxX-like inner membrane-associated oxidoreductase [PTHR33452] (16-144)

Sequence (290 aa):
MFNPNVVVKNIVTQPGADSFISLVARLLIAYIFLAAGWGKITGYAATAGYMEAMGVPGGLLPLVILVEFGGGLALLFGFQARFAAFGLGIFSILTAFLFHQGGADAAAQYNNGIHFMKNLAMAGGLFFLMLHGAGRISLDHAIEKMFNPNVVVKNIVTQPGADSFISLVARLLIAYIFLAAGWGKITGYAATAGYMEAMGVPGGLLPLVILVEFGGGLALLFGFQARFAAFGLGIFSILTAFLFHQGGADAAAQYNNGIHFMKNLAMAGGLFFLMLHGAGRISLDHAIEK

pLDDT: mean 96.8, std 4.62, range [62.55, 98.97]

Organism: Acinetobacter baumannii (strain ATCC 19606 / DSM 30007 / JCM 6841 / CCUG 19606 / CIP 70.34 / NBRC 109757 / NCIMB 12457 / NCTC 12156 / 81) (NCBI:txid575584)

Nearest PDB structures (foldseek):
  2gtl-assembly1_C  TM=2.850E-01  e=7.916E+00  Lumbricus terrestris
  4u8u-assembly1_C  TM=2.935E-01  e=7.916E+00  Glossoscolex paulistus
  2gtl-assembly1_C  TM=2.855E-01  e=7.916E+00  Lumbricus terrestris
  4u8u-assembly1_C  TM=2.936E-01  e=7.916E+00  Glossoscolex paulistus

Foldseek 3Di:
DDDVVVVVVVVCPPQVNVQVVLLVLLLVLLVVLQVVLVVCVVVVVVVQVVCVVLVHHSVCSVVSSCLRNVLSVCSNAQNVLLVSLQSLLVVLQVCLVRPLDADPDDVSVVVSVVSSVVSNVSSVSSNVCNVPGRGCRHVCNVPVD/DDDVVVVVVVVCPPQVNVQVVLLVLLLVLLVVLQVVLVVCVVVVVVVQVVCVVLVHHSVCSVVSSCLRNVLSVCSNAQNVLLVSLQSLLVVLQVCLVRPLDADPDDVSVVVSVVSSVVSNVSSVSSNVCNVPGRGCRHVCNVPVD

Secondary structure (DSSP, 8-state):
---HHHHHHHHHTSHHHHHHHHHHHHHHHHHHHHHHHHHHHHTHHHHHHHHHHTT--GGGHHHHHIIIIIHHHHHHHTSSHHHHHHHHHHHHHHHHHHHSS--SSHHHHHHHHHHHHHHHHHHHHHHHHHHH-S-SSSHHHHHH-/---HHHHHHHHHTSHHHHHHHHHHHHHHHHHHHHHHHHHHHHTHHHHHHHHHHTT--GGGHHHHHIIIIIHHHHHHHTSSHHHHHHHHHHHHHHHHHHHSS--SSHHHHHHHHHHHHHHHHHHHHHHHHHHH-S-SSSHHHHHH-